Protein AF-A0AAN0J2B7-F1 (afdb_monomer_lite)

Secondary structure (DSSP, 8-state):
------HHHHHHHHHHHHHT-TTTHHHHHHHHHHHHHHHHHHSSPEEEEEBTTBEEEE-TTT--EEEE-TTS-SS-EEEEEEEES--TTEE-TTEEE-S-EEEEEESS--SS-EEEEEE--B-GGGS-GGGEEEEEE-HHHHHHHSSEE-EE----EEE-SSEEEEEESS--EEEEEEEHHHHHTS-B-EEEEEEEEEETTEEEEEEEEEES-HHHHHHHHHHHHHTT-EEEEEEEE-B-TT-EEEEEEESSSBTTBEEEE-SS--SEEEHHHH-HHHHTT-GGG---HHHHHHHHHHHHHS-PSPEEEEEEE-S-TTTS-SEEEEEEEEESBSS-EEEEEEEEPPP--SSS-----PPP-----PPP---

Foldseek 3Di:
DDDPPDPVNVLVVLVVVLVVDVPCNPVSVLVSVLVVLVCVFLPDKDKDKDALCWDWDADLQWRKIKTGHRRQHHGIWIKIKGWDQAGLQEDDDQKAFFWIKIWMAIPDWTPFWMKMKTFGFFQPVPADPVQKFKWWFASVCCSVPVHTYIDTDPWDWDDDRTIIMTTHGGTTMITIIGGPVSVVPTWGKKKWWWKW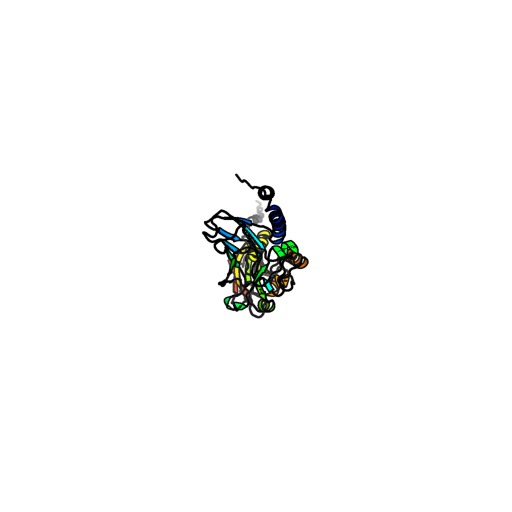DDDFQKIKIKTFIAGPTSNGVVLLVVVCVVVVIDGPDMDIFIFDPVQKKAKAKVVNDAWQKDKDFPADDDNIDGNLLRDLCSQLVHRNSSHHPSSVVSVVCCCPPVVDDDMTMMMIGRNDLPGHDQKDWMWIWMDRTPDTDIDIDIDGRRDPPPPPDPPDPDDDDDDDDDDDDDD

Radius of gyration: 29.59 Å; chains: 1; bounding box: 113×39×95 Å

Organism: Amphimedon queenslandica (NCBI:txid400682)

pLDDT: mean 81.99, std 18.25, range [25.94, 97.38]

Structure (mmCIF, N/CA/C/O backbone):
data_AF-A0AAN0J2B7-F1
#
_entry.id   AF-A0AAN0J2B7-F1
#
loop_
_atom_site.group_PDB
_atom_site.id
_atom_site.type_symbol
_atom_site.label_atom_id
_atom_site.label_alt_id
_atom_site.label_comp_id
_atom_site.label_asym_id
_atom_site.label_entity_id
_atom_site.label_seq_id
_atom_site.pdbx_PDB_ins_code
_atom_site.Cartn_x
_atom_site.Cartn_y
_atom_site.Cartn_z
_atom_site.occupancy
_atom_site.B_iso_or_equiv
_atom_site.auth_seq_id
_atom_site.auth_comp_id
_atom_site.auth_asym_id
_atom_site.auth_atom_id
_atom_site.pdbx_PDB_model_num
ATOM 1 N N . MET A 1 1 ? 21.148 13.057 27.676 1.00 25.94 1 MET A N 1
ATOM 2 C CA . MET A 1 1 ? 21.571 11.655 27.879 1.00 25.94 1 MET A CA 1
ATOM 3 C C . MET A 1 1 ? 20.327 10.796 27.967 1.00 25.94 1 MET A C 1
ATOM 5 O O . MET A 1 1 ? 19.412 11.133 28.703 1.00 25.94 1 MET A O 1
ATOM 9 N N . SER A 1 2 ? 20.277 9.777 27.119 1.00 30.28 2 SER A N 1
ATOM 10 C CA . SER A 1 2 ? 19.117 8.941 26.825 1.00 30.28 2 SER A CA 1
ATOM 11 C C . SER A 1 2 ? 18.732 8.040 28.002 1.00 30.28 2 SER A C 1
ATOM 13 O O . SER A 1 2 ? 19.529 7.196 28.401 1.00 30.28 2 SER A O 1
ATOM 15 N N . GLN A 1 3 ? 17.512 8.173 28.524 1.00 28.75 3 GLN A N 1
ATOM 16 C CA . GLN A 1 3 ? 16.900 7.161 29.389 1.00 28.75 3 GLN A CA 1
ATOM 17 C C . GLN A 1 3 ? 15.946 6.314 28.543 1.00 28.75 3 GLN A C 1
ATOM 19 O O . GLN A 1 3 ? 14.738 6.535 28.526 1.00 28.75 3 GLN A O 1
ATOM 24 N N . TYR A 1 4 ? 16.512 5.343 27.822 1.00 33.03 4 TYR A N 1
ATOM 25 C CA . TYR A 1 4 ? 15.742 4.201 27.339 1.00 33.03 4 TYR A CA 1
ATOM 26 C C . TYR A 1 4 ? 15.354 3.380 28.562 1.00 33.03 4 TYR A C 1
ATOM 28 O O . TYR A 1 4 ? 16.148 2.614 29.103 1.00 33.03 4 TYR A O 1
ATOM 36 N N . VAL A 1 5 ? 14.136 3.595 29.035 1.00 38.41 5 VAL A N 1
ATOM 37 C CA . VAL A 1 5 ? 13.492 2.659 29.941 1.00 38.41 5 VAL A CA 1
ATOM 38 C C . VAL A 1 5 ? 13.146 1.429 29.105 1.00 38.41 5 VAL A C 1
ATOM 40 O O . VAL A 1 5 ? 12.405 1.538 28.134 1.00 38.41 5 VAL A O 1
ATOM 43 N N . THR A 1 6 ? 13.735 0.280 29.429 1.00 46.16 6 THR A N 1
ATOM 44 C CA . THR A 1 6 ? 13.521 -0.967 28.688 1.00 46.16 6 THR A CA 1
ATOM 45 C C . THR A 1 6 ? 12.067 -1.438 28.811 1.00 46.16 6 THR A C 1
ATOM 47 O O . THR A 1 6 ? 11.432 -1.267 29.854 1.00 46.16 6 THR A O 1
ATOM 50 N N . ASP A 1 7 ? 11.539 -2.060 27.751 1.00 43.28 7 ASP A N 1
ATOM 51 C CA . ASP A 1 7 ? 10.171 -2.605 27.678 1.00 43.28 7 ASP A CA 1
ATOM 52 C C . ASP A 1 7 ? 9.804 -3.489 28.891 1.00 43.28 7 ASP A C 1
ATOM 54 O O . ASP A 1 7 ? 8.667 -3.462 29.366 1.00 43.28 7 ASP A O 1
ATOM 58 N N . GLU A 1 8 ? 10.773 -4.228 29.442 1.00 41.69 8 GLU A N 1
ATOM 59 C CA . GLU A 1 8 ? 10.604 -5.060 30.643 1.00 41.69 8 GLU A CA 1
ATOM 60 C C . GLU A 1 8 ? 10.359 -4.242 31.918 1.00 41.69 8 GLU A C 1
ATOM 62 O O . GLU A 1 8 ? 9.541 -4.620 32.758 1.00 41.69 8 GLU A O 1
ATOM 67 N N . TYR A 1 9 ? 11.001 -3.082 32.061 1.00 42.50 9 TYR A N 1
ATOM 68 C CA . TYR A 1 9 ? 10.791 -2.209 33.213 1.00 42.50 9 TYR A CA 1
ATOM 69 C C . TYR A 1 9 ? 9.391 -1.580 33.190 1.00 42.50 9 TYR A C 1
ATOM 71 O O . TYR A 1 9 ? 8.745 -1.452 34.231 1.00 42.50 9 TYR A O 1
ATOM 79 N N . LEU A 1 10 ? 8.869 -1.252 32.006 1.00 46.06 10 LEU A N 1
ATOM 80 C CA . LEU A 1 10 ? 7.506 -0.734 31.850 1.00 46.06 10 LEU A CA 1
ATOM 81 C C . LEU A 1 10 ? 6.437 -1.799 32.130 1.00 46.06 10 LEU A C 1
ATOM 83 O O . LEU A 1 10 ? 5.417 -1.482 32.750 1.00 46.06 10 LEU A O 1
ATOM 87 N N . LEU A 1 11 ? 6.693 -3.052 31.740 1.00 47.09 11 LEU A N 1
ATOM 88 C CA . LEU A 1 11 ? 5.901 -4.216 32.149 1.00 47.09 11 LEU A CA 1
ATOM 89 C C . LEU A 1 11 ? 5.905 -4.375 33.673 1.00 47.09 11 LEU A C 1
ATOM 91 O O . LEU A 1 11 ? 4.834 -4.471 34.267 1.00 47.09 11 LEU A O 1
ATOM 95 N N . SER A 1 12 ? 7.070 -4.255 34.315 1.00 44.62 12 SER A N 1
ATOM 96 C CA . SER A 1 12 ? 7.184 -4.368 35.776 1.00 44.62 12 SER A CA 1
ATOM 97 C C . SER A 1 12 ? 6.419 -3.272 36.539 1.00 44.62 12 SER A C 1
ATOM 99 O O . SER A 1 12 ? 5.871 -3.514 37.613 1.00 44.62 12 SER A O 1
ATOM 101 N N . ILE A 1 13 ? 6.326 -2.052 35.989 1.00 47.06 13 ILE A N 1
ATOM 102 C CA . ILE A 1 13 ? 5.560 -0.952 36.601 1.00 47.06 13 ILE A CA 1
ATOM 103 C C . ILE A 1 13 ? 4.054 -1.189 36.463 1.00 47.06 13 ILE A C 1
ATOM 105 O O . ILE A 1 13 ? 3.294 -0.899 37.391 1.00 47.06 13 ILE A O 1
ATOM 109 N N . LEU A 1 14 ? 3.613 -1.710 35.317 1.00 46.25 14 LEU A N 1
ATOM 110 C CA . LEU A 1 14 ? 2.226 -2.120 35.110 1.00 46.25 14 LEU A CA 1
ATOM 111 C C . LEU A 1 14 ? 1.855 -3.272 36.051 1.00 46.25 14 LEU A C 1
ATOM 113 O O . LEU A 1 14 ? 0.824 -3.191 36.711 1.00 46.25 14 LEU A O 1
ATOM 117 N N . GLU A 1 15 ? 2.718 -4.277 36.192 1.00 47.78 15 GLU A N 1
ATOM 118 C CA . GLU A 1 15 ? 2.549 -5.394 37.131 1.00 47.78 15 GLU A CA 1
ATOM 119 C C . GLU A 1 15 ? 2.443 -4.912 38.588 1.00 47.78 15 GLU A C 1
ATOM 121 O O . GLU A 1 15 ? 1.493 -5.275 39.282 1.00 47.78 15 GLU A O 1
ATOM 126 N N . ARG A 1 16 ? 3.315 -3.991 39.025 1.00 47.59 16 ARG A N 1
ATOM 127 C CA . ARG A 1 16 ? 3.263 -3.404 40.381 1.00 47.59 16 ARG A CA 1
ATOM 128 C C . ARG A 1 16 ? 2.011 -2.561 40.635 1.00 47.59 16 ARG A C 1
ATOM 130 O O . ARG A 1 16 ? 1.483 -2.561 41.743 1.00 47.59 16 ARG A O 1
ATOM 137 N N . ARG A 1 17 ? 1.497 -1.850 39.625 1.00 46.78 17 ARG A N 1
ATOM 138 C CA . ARG A 1 17 ? 0.217 -1.117 39.733 1.00 46.78 17 ARG A CA 1
ATOM 139 C C . ARG A 1 17 ? -0.999 -2.051 39.755 1.00 46.78 17 ARG A C 1
ATOM 141 O O . ARG A 1 17 ? -2.048 -1.660 40.255 1.00 46.78 17 ARG A O 1
ATOM 148 N N . ILE A 1 18 ? -0.867 -3.271 39.231 1.00 46.56 18 ILE A N 1
ATOM 149 C CA . ILE A 1 18 ? -1.903 -4.316 39.251 1.00 46.56 18 ILE A CA 1
ATOM 150 C C . ILE A 1 18 ? -1.960 -5.030 40.615 1.00 46.56 18 ILE A C 1
ATOM 152 O O . ILE A 1 18 ? -3.035 -5.484 41.007 1.00 46.56 18 ILE A O 1
ATOM 156 N N . GLU A 1 19 ? -0.849 -5.102 41.354 1.00 44.03 19 GLU A N 1
ATOM 157 C CA . GLU A 1 19 ? -0.784 -5.716 42.693 1.00 44.03 19 GLU A CA 1
ATOM 158 C C . GLU A 1 19 ? -1.452 -4.884 43.800 1.00 44.03 19 GLU A C 1
ATOM 160 O O . GLU A 1 19 ? -1.908 -5.449 44.788 1.00 44.03 19 GLU A O 1
ATOM 165 N N . ALA A 1 20 ? -1.586 -3.566 43.627 1.00 45.16 20 ALA A N 1
ATOM 166 C CA . ALA A 1 20 ? -2.087 -2.657 44.665 1.00 45.16 20 ALA A CA 1
ATOM 167 C C . ALA A 1 20 ? -3.631 -2.579 44.801 1.00 45.16 20 ALA A C 1
ATOM 169 O O . ALA A 1 20 ? -4.125 -1.769 45.582 1.00 45.16 20 ALA A O 1
ATOM 170 N N . ASP A 1 21 ? -4.408 -3.376 44.054 1.00 41.78 21 ASP A N 1
ATOM 171 C CA . ASP A 1 21 ? -5.877 -3.260 43.979 1.00 41.78 21 ASP A CA 1
ATOM 172 C C . ASP A 1 21 ? -6.554 -4.655 43.985 1.00 41.78 21 ASP A C 1
ATOM 174 O O . ASP A 1 21 ? -6.794 -5.278 42.944 1.00 41.78 21 ASP A O 1
ATOM 178 N N . GLU A 1 22 ? -6.831 -5.192 45.183 1.00 42.59 22 GLU A N 1
ATOM 179 C CA . GLU A 1 22 ? -7.186 -6.609 45.416 1.00 42.59 22 GLU A CA 1
ATOM 180 C C . GLU A 1 22 ? -8.491 -7.084 44.740 1.00 42.59 22 GLU A C 1
ATOM 182 O O . GLU A 1 22 ? -8.653 -8.281 44.490 1.00 42.59 22 GLU A O 1
ATOM 187 N N . LYS A 1 23 ? -9.410 -6.185 44.351 1.00 41.66 23 LYS A N 1
ATOM 188 C CA . LYS A 1 23 ? -10.679 -6.551 43.676 1.00 41.66 23 LYS A CA 1
ATOM 189 C C . LYS A 1 23 ? -10.656 -6.434 42.143 1.00 41.66 23 LYS A C 1
ATOM 191 O O . LYS A 1 23 ? -11.510 -7.029 41.488 1.00 41.66 23 LYS A O 1
ATOM 196 N N . GLY A 1 24 ? -9.662 -5.765 41.546 1.00 41.81 24 GLY A N 1
ATOM 197 C CA . GLY A 1 24 ? -9.479 -5.653 40.082 1.00 41.81 24 GLY A CA 1
ATOM 198 C C . GLY A 1 24 ? -8.598 -6.749 39.452 1.00 41.81 24 GLY A C 1
ATOM 199 O O . GLY A 1 24 ? -8.424 -6.807 38.231 1.00 41.81 24 GLY A O 1
ATOM 200 N N . SER A 1 25 ? -8.049 -7.634 40.290 1.00 45.62 25 SER A N 1
ATOM 201 C CA . SER A 1 25 ? -6.880 -8.485 40.018 1.00 45.62 25 SER A CA 1
ATOM 202 C C . SER A 1 25 ? -7.056 -9.544 38.911 1.00 45.62 25 SER A C 1
ATOM 204 O O . SER A 1 25 ? -6.113 -9.820 38.172 1.00 45.62 25 SER A O 1
ATOM 206 N N . LYS A 1 26 ? -8.255 -10.113 38.694 1.00 41.38 26 LYS A N 1
ATOM 207 C CA . LYS A 1 26 ? -8.467 -11.140 37.641 1.00 41.38 26 LYS A CA 1
ATOM 208 C C . LYS A 1 26 ? -8.642 -10.570 36.229 1.00 41.38 26 LYS A C 1
ATOM 210 O O . LYS A 1 26 ? -8.144 -11.163 35.275 1.00 41.38 26 LYS A O 1
ATOM 215 N N . ILE A 1 27 ? -9.337 -9.440 36.082 1.00 42.22 27 ILE A N 1
ATOM 216 C CA . ILE A 1 27 ? -9.588 -8.806 34.775 1.00 42.22 27 ILE A CA 1
ATOM 217 C C . ILE A 1 27 ? -8.317 -8.099 34.291 1.00 42.22 27 ILE A C 1
ATOM 219 O O . ILE A 1 27 ? -7.921 -8.266 33.141 1.00 42.22 27 ILE A O 1
ATOM 223 N N . ARG A 1 28 ? -7.599 -7.406 35.185 1.00 44.56 28 ARG A N 1
ATOM 224 C CA . ARG A 1 28 ? -6.365 -6.689 34.828 1.00 44.56 28 ARG A CA 1
ATOM 225 C C . ARG A 1 28 ? -5.186 -7.625 34.515 1.00 44.56 28 ARG A C 1
ATOM 227 O O . ARG A 1 28 ? -4.451 -7.351 33.571 1.00 44.56 28 ARG A O 1
ATOM 234 N N . LYS A 1 29 ? -5.058 -8.779 35.193 1.00 48.53 29 LYS A N 1
ATOM 235 C CA . LYS A 1 29 ? -4.094 -9.839 34.806 1.00 48.53 29 LYS A CA 1
ATOM 236 C C . LYS A 1 29 ? -4.406 -10.449 33.432 1.00 48.53 29 LYS A C 1
ATOM 238 O O . LYS A 1 29 ? -3.483 -10.728 32.672 1.00 48.53 29 LYS A O 1
ATOM 243 N N . LYS A 1 30 ? -5.691 -10.603 33.076 1.00 53.25 30 LYS A N 1
ATOM 244 C CA . LYS A 1 30 ? -6.108 -11.021 31.724 1.00 53.25 30 LYS A CA 1
ATOM 245 C C . LYS A 1 30 ? -5.786 -9.966 30.659 1.00 53.25 30 LYS A C 1
ATOM 247 O O . LYS A 1 30 ? -5.361 -10.345 29.577 1.00 53.25 30 LYS A O 1
ATOM 252 N N . ILE A 1 31 ? -5.918 -8.674 30.972 1.00 52.66 31 ILE A N 1
ATOM 253 C CA . ILE A 1 31 ? -5.568 -7.572 30.057 1.00 52.66 31 ILE A CA 1
ATOM 254 C C . ILE A 1 31 ? -4.050 -7.499 29.835 1.00 52.66 31 ILE A C 1
ATOM 256 O O . ILE A 1 31 ? -3.620 -7.402 28.693 1.00 52.66 31 ILE A O 1
ATOM 260 N N . ALA A 1 32 ? -3.224 -7.630 30.878 1.00 57.53 32 ALA A N 1
ATOM 261 C CA . ALA A 1 32 ? -1.763 -7.642 30.728 1.00 57.53 32 ALA A CA 1
ATOM 262 C C . ALA A 1 32 ? -1.263 -8.839 29.889 1.00 57.53 32 ALA A C 1
ATOM 264 O O . ALA A 1 32 ? -0.450 -8.668 28.978 1.00 57.53 32 ALA A O 1
ATOM 265 N N . ALA A 1 33 ? -1.804 -10.041 30.131 1.00 60.62 33 ALA A N 1
ATOM 266 C CA . ALA A 1 33 ? -1.541 -11.212 29.291 1.00 60.62 33 ALA A CA 1
ATOM 267 C C . ALA A 1 33 ? -2.079 -11.030 27.856 1.00 60.62 33 ALA A C 1
ATOM 269 O O . ALA A 1 33 ? -1.426 -11.440 26.895 1.00 60.62 33 ALA A O 1
ATOM 270 N N . GLY A 1 34 ? -3.232 -10.368 27.713 1.00 68.50 34 GLY A N 1
ATOM 271 C CA . GLY A 1 34 ? -3.838 -9.992 26.439 1.00 68.50 34 GLY A CA 1
ATOM 272 C C . GLY A 1 34 ? -2.950 -9.059 25.623 1.00 68.50 34 GLY A C 1
ATOM 273 O O . GLY A 1 34 ? -2.675 -9.361 24.471 1.00 68.50 34 GLY A O 1
ATOM 274 N N . ILE A 1 35 ? -2.398 -7.999 26.222 1.00 69.75 35 ILE A N 1
ATOM 275 C CA . ILE A 1 35 ? -1.527 -7.029 25.536 1.00 69.75 35 ILE A CA 1
ATOM 276 C C . ILE A 1 35 ? -0.310 -7.716 24.900 1.00 69.75 35 ILE A C 1
ATOM 278 O O . ILE A 1 35 ? 0.048 -7.392 23.770 1.00 69.75 35 ILE A O 1
ATOM 282 N N . LYS A 1 36 ? 0.301 -8.708 25.565 1.00 74.19 36 LYS A N 1
ATOM 283 C CA . LYS A 1 36 ? 1.413 -9.480 24.977 1.00 74.19 36 LYS A CA 1
ATOM 284 C C . LYS A 1 36 ? 0.974 -10.268 23.739 1.00 74.19 36 LYS A C 1
ATOM 286 O O . LYS A 1 36 ? 1.715 -10.337 22.762 1.00 74.19 36 LYS A O 1
ATOM 291 N N . GLN A 1 37 ? -0.226 -10.845 23.765 1.00 78.62 37 GLN A N 1
ATOM 292 C CA . GLN A 1 37 ? -0.782 -11.567 22.620 1.00 78.62 37 GLN A CA 1
ATOM 293 C C . GLN A 1 37 ? -1.178 -10.617 21.480 1.00 78.62 37 GLN A C 1
ATOM 295 O O . GLN A 1 37 ? -0.884 -10.914 20.326 1.00 78.62 37 GLN A O 1
ATOM 300 N N . ILE A 1 38 ? -1.759 -9.456 21.799 1.00 84.06 38 ILE A N 1
ATOM 301 C CA . ILE A 1 38 ? -2.061 -8.387 20.835 1.00 84.06 38 ILE A CA 1
ATOM 302 C C . ILE A 1 38 ? -0.777 -7.870 20.179 1.00 84.06 38 ILE A C 1
ATOM 304 O O . ILE A 1 38 ? -0.740 -7.712 18.959 1.00 84.06 38 ILE A O 1
ATOM 308 N N . LYS A 1 39 ? 0.307 -7.693 20.949 1.00 84.31 39 LYS A N 1
ATOM 309 C CA . LYS A 1 39 ? 1.634 -7.328 20.422 1.00 84.31 39 LYS A CA 1
ATOM 310 C C . LYS A 1 39 ? 2.123 -8.351 19.393 1.00 84.31 39 LYS A C 1
ATOM 312 O O . LYS A 1 39 ? 2.635 -7.978 18.349 1.00 84.31 39 LYS A O 1
ATOM 317 N N . GLY A 1 40 ? 1.890 -9.643 19.625 1.00 84.06 40 GLY A N 1
ATOM 318 C CA . GLY A 1 40 ? 2.217 -10.693 18.652 1.00 84.06 40 GLY A CA 1
ATOM 319 C C . GLY A 1 40 ? 1.420 -10.642 17.339 1.00 84.06 40 GLY A C 1
ATOM 320 O O . GLY A 1 40 ? 1.789 -11.329 16.393 1.00 84.06 40 GLY A O 1
ATOM 321 N N . ILE A 1 41 ? 0.334 -9.864 17.269 1.00 87.06 41 ILE A N 1
ATOM 322 C CA . ILE A 1 41 ? -0.554 -9.758 16.098 1.00 87.06 41 ILE A CA 1
ATOM 323 C C . ILE A 1 41 ? -0.306 -8.462 15.342 1.00 87.06 41 ILE A C 1
ATOM 325 O O . ILE A 1 41 ? -0.107 -8.480 14.133 1.00 87.06 41 ILE A O 1
ATOM 329 N N . PHE A 1 42 ? -0.326 -7.345 16.064 1.00 88.00 42 PHE A N 1
ATOM 330 C CA . PHE A 1 42 ? -0.176 -6.008 15.495 1.00 88.00 42 PHE A CA 1
ATOM 331 C C . PHE A 1 42 ? 1.291 -5.563 15.423 1.00 88.00 42 PHE A C 1
ATOM 333 O O . PHE A 1 42 ? 1.584 -4.482 14.922 1.00 88.00 42 PHE A O 1
ATOM 340 N N . GLY A 1 43 ? 2.219 -6.388 15.917 1.00 84.00 43 GLY A N 1
ATOM 341 C CA . GLY A 1 43 ? 3.638 -6.075 15.981 1.00 84.00 43 GLY A CA 1
ATOM 342 C C . GLY A 1 43 ? 3.927 -5.025 17.050 1.00 84.00 43 GLY A C 1
ATOM 343 O O . GLY A 1 43 ? 3.778 -5.260 18.249 1.00 84.00 43 GLY A O 1
ATOM 344 N N . GLU A 1 44 ? 4.388 -3.855 16.624 1.00 82.62 44 GLU A N 1
ATOM 345 C CA . GLU A 1 44 ? 4.729 -2.766 17.533 1.00 82.62 44 GLU A CA 1
ATOM 346 C C . GLU A 1 44 ? 3.456 -2.089 18.067 1.00 82.62 44 GLU A C 1
ATOM 348 O O . GLU A 1 44 ? 2.723 -1.442 17.321 1.00 82.62 44 GLU A O 1
ATOM 353 N N . LEU A 1 45 ? 3.197 -2.233 19.371 1.00 88.06 45 LEU A N 1
ATOM 354 C CA . LEU A 1 45 ? 2.144 -1.484 20.058 1.00 88.06 45 LEU A CA 1
ATOM 355 C C . LEU A 1 45 ? 2.710 -0.192 20.629 1.00 88.06 45 LEU A C 1
ATOM 357 O O . LEU A 1 45 ? 3.622 -0.216 21.457 1.00 88.06 45 LEU A O 1
ATOM 361 N N . ILE A 1 46 ? 2.116 0.927 20.236 1.00 91.25 46 ILE A N 1
ATOM 362 C CA . ILE A 1 46 ? 2.530 2.259 20.659 1.00 91.25 46 ILE A CA 1
ATOM 363 C C . ILE A 1 46 ? 1.694 2.670 21.868 1.00 91.25 46 ILE A C 1
ATOM 365 O O . ILE A 1 46 ? 0.464 2.642 21.829 1.00 91.25 46 ILE A O 1
ATOM 369 N N . LYS A 1 47 ? 2.367 3.066 22.951 1.00 91.56 47 LYS A N 1
ATOM 370 C CA . LYS A 1 47 ? 1.731 3.617 24.151 1.00 91.56 47 LYS A CA 1
ATOM 371 C C . LYS A 1 47 ? 1.712 5.140 24.064 1.00 91.56 47 LYS A C 1
ATOM 373 O O . LYS A 1 47 ? 2.761 5.777 24.038 1.00 91.56 47 LYS A O 1
ATOM 378 N N . LEU A 1 48 ? 0.522 5.720 24.075 1.00 94.00 48 LEU A N 1
ATOM 379 C CA . LEU A 1 48 ? 0.276 7.145 23.896 1.00 94.00 48 LEU A CA 1
ATOM 380 C C . LEU A 1 48 ? -0.324 7.702 25.187 1.00 94.00 48 LEU A C 1
ATOM 382 O O . LEU A 1 48 ? -1.373 7.246 25.637 1.00 94.00 48 LEU A O 1
ATOM 386 N N . GLN A 1 49 ? 0.364 8.649 25.818 1.00 94.69 49 GLN A N 1
ATOM 387 C CA . GLN A 1 49 ? -0.158 9.375 26.978 1.00 94.69 49 GLN A CA 1
ATOM 388 C C . GLN A 1 49 ? -0.879 10.630 26.497 1.00 94.69 49 GLN A C 1
ATOM 390 O O . GLN A 1 49 ? -0.381 11.311 25.602 1.00 94.69 49 GLN A O 1
ATOM 395 N N . PHE A 1 50 ? -2.021 10.941 27.099 1.00 94.75 50 PHE A N 1
ATOM 396 C CA . PHE A 1 50 ? -2.784 12.140 26.771 1.00 94.75 50 PHE A CA 1
ATOM 397 C C . PHE A 1 50 ? -3.573 12.645 27.980 1.00 94.75 50 PHE A C 1
ATOM 399 O O . PHE A 1 50 ? -3.782 11.919 28.952 1.00 94.75 50 PHE A O 1
ATOM 406 N N . ASP A 1 51 ? -3.988 13.905 27.936 1.00 95.50 51 ASP A N 1
ATOM 407 C CA . ASP A 1 51 ? -4.750 14.567 28.993 1.00 95.50 51 ASP A CA 1
ATOM 408 C C . ASP A 1 51 ? -5.932 15.349 28.398 1.00 95.50 51 ASP A C 1
ATOM 410 O O . ASP A 1 51 ? -6.404 15.049 27.297 1.00 95.50 51 ASP A O 1
ATOM 414 N N . SER A 1 52 ? -6.444 16.343 29.127 1.00 95.94 52 SER A N 1
ATOM 415 C CA . SER A 1 52 ? -7.560 17.169 28.670 1.00 95.94 52 SER A CA 1
ATOM 416 C C . SER A 1 52 ? -7.282 17.927 27.369 1.00 95.94 52 SER A C 1
ATOM 418 O O . SER A 1 52 ? -8.243 18.331 26.721 1.00 95.94 52 SER A O 1
ATOM 420 N N . LYS A 1 53 ? -6.024 18.072 26.931 1.00 97.25 53 LYS A N 1
ATOM 421 C CA . LYS A 1 53 ? -5.669 18.668 25.632 1.00 97.25 53 LYS A CA 1
ATOM 422 C C . LYS A 1 53 ? -5.920 17.735 24.443 1.00 97.25 53 LYS A C 1
ATOM 424 O O . LYS A 1 53 ? -5.875 18.186 23.303 1.00 97.25 53 LYS A O 1
ATOM 429 N N . GLY A 1 54 ? -6.204 16.457 24.691 1.00 95.69 54 GLY A N 1
ATOM 430 C CA . GLY A 1 54 ? -6.391 15.456 23.645 1.00 95.69 54 GLY A CA 1
ATOM 431 C C . GLY A 1 54 ? -5.072 14.909 23.090 1.00 95.69 54 GLY A C 1
ATOM 432 O O . GLY A 1 54 ? -4.018 14.998 23.721 1.00 95.69 54 GLY A O 1
ATOM 433 N N . LEU A 1 55 ? -5.145 14.289 21.914 1.00 96.38 55 LEU A N 1
ATOM 434 C CA . LEU A 1 55 ? -4.033 13.612 21.249 1.00 96.38 55 LEU A CA 1
ATOM 435 C C . LEU A 1 55 ? -4.235 13.612 19.735 1.00 96.38 55 LEU A C 1
ATOM 437 O O . LEU A 1 55 ? -5.340 13.370 19.259 1.00 96.38 55 LEU A O 1
ATOM 441 N N . VAL A 1 56 ? -3.147 13.767 18.984 1.00 97.38 56 VAL A N 1
ATOM 442 C CA . VAL A 1 56 ? -3.086 13.417 17.561 1.00 97.38 56 VAL A CA 1
ATOM 443 C C . VAL A 1 56 ? -1.882 12.509 17.359 1.00 97.38 56 VAL A C 1
ATOM 445 O O . VAL A 1 56 ? -0.752 12.890 17.661 1.00 97.38 56 VAL A O 1
ATOM 448 N N . HIS A 1 57 ? -2.117 11.299 16.863 1.00 96.00 57 HIS A N 1
ATOM 449 C CA . HIS A 1 57 ? -1.075 10.329 16.564 1.00 96.00 57 HIS A CA 1
ATOM 450 C C . HIS A 1 57 ? -1.201 9.841 15.122 1.00 96.00 57 HIS A C 1
ATOM 452 O O . HIS A 1 57 ? -2.208 9.241 14.758 1.00 96.00 57 HIS A O 1
ATOM 458 N N . HIS A 1 58 ? -0.160 10.065 14.319 1.00 94.94 58 HIS A N 1
ATOM 459 C CA . HIS A 1 58 ? -0.071 9.592 12.941 1.00 94.94 58 HIS A CA 1
ATOM 460 C C . HIS A 1 58 ? 0.931 8.437 12.831 1.00 94.94 58 HIS A C 1
ATOM 462 O O . HIS A 1 58 ? 2.113 8.589 13.151 1.00 94.94 58 HIS A O 1
ATOM 468 N N . CYS A 1 59 ? 0.472 7.286 12.345 1.00 92.12 59 CYS A N 1
ATOM 469 C CA . CYS A 1 59 ? 1.307 6.126 12.075 1.00 92.12 59 CYS A CA 1
ATOM 470 C C . CYS A 1 59 ? 1.936 6.259 10.688 1.00 92.12 59 CYS A C 1
ATOM 472 O O . CYS A 1 59 ? 1.332 5.866 9.691 1.00 92.12 59 CYS A O 1
ATOM 474 N N . SER A 1 60 ? 3.174 6.751 10.617 1.00 87.88 60 SER A N 1
ATOM 475 C CA . SER A 1 60 ? 3.875 6.927 9.337 1.00 87.88 60 SER A CA 1
ATOM 476 C C . SER A 1 60 ? 3.945 5.637 8.514 1.00 87.88 60 SER A C 1
ATOM 478 O O . SER A 1 60 ? 3.874 5.707 7.292 1.00 87.88 60 SER A O 1
ATOM 480 N N . LYS A 1 61 ? 4.031 4.467 9.171 1.00 86.62 61 LYS A N 1
ATOM 481 C CA . LYS A 1 61 ? 4.094 3.141 8.529 1.00 86.62 61 LYS A CA 1
ATOM 482 C C . LYS A 1 61 ? 2.872 2.806 7.680 1.00 86.62 61 LYS A C 1
ATOM 484 O O . LYS A 1 61 ? 2.997 2.192 6.629 1.00 86.62 61 LYS A O 1
ATOM 489 N N . THR A 1 62 ? 1.687 3.192 8.139 1.00 89.12 62 THR A N 1
ATOM 490 C CA . THR A 1 62 ? 0.419 2.754 7.536 1.00 89.12 62 THR A CA 1
ATOM 491 C C . THR A 1 62 ? -0.433 3.909 7.032 1.00 89.12 62 THR A C 1
ATOM 493 O O . THR A 1 62 ? -1.358 3.675 6.264 1.00 89.12 62 THR A O 1
ATOM 496 N N . GLY A 1 63 ? -0.116 5.144 7.425 1.00 91.75 63 GLY A N 1
ATOM 497 C CA . GLY A 1 63 ? -0.894 6.350 7.151 1.00 91.75 63 GLY A CA 1
ATOM 498 C C . GLY A 1 63 ? -2.101 6.542 8.078 1.00 91.75 63 GLY A C 1
ATOM 499 O O . GLY A 1 63 ? -2.768 7.569 7.990 1.00 91.75 63 GLY A O 1
ATOM 500 N N . VAL A 1 64 ? -2.384 5.592 8.978 1.00 93.94 64 VAL A N 1
ATOM 501 C CA . VAL A 1 64 ? -3.507 5.691 9.923 1.00 93.94 64 VAL A CA 1
ATOM 502 C C . VAL A 1 64 ? -3.273 6.823 10.918 1.00 93.94 64 VAL A C 1
ATOM 504 O O . VAL A 1 64 ? -2.183 6.939 11.481 1.00 93.94 64 VAL A O 1
ATOM 507 N N . THR A 1 65 ? -4.311 7.614 11.191 1.00 95.12 65 THR A N 1
ATOM 508 C CA . THR A 1 65 ? -4.264 8.671 12.211 1.00 95.12 65 THR A CA 1
ATOM 509 C C . THR A 1 65 ? -5.328 8.444 13.280 1.00 95.12 65 THR A C 1
ATOM 511 O O . THR A 1 65 ? -6.501 8.266 12.961 1.00 95.12 65 THR A O 1
ATOM 514 N N . LEU A 1 66 ? -4.912 8.467 14.547 1.00 95.12 66 LEU A N 1
ATOM 515 C CA . LEU A 1 66 ? -5.774 8.474 15.727 1.00 95.12 66 LEU A CA 1
ATOM 516 C C . LEU A 1 66 ? -5.846 9.892 16.293 1.00 95.12 66 LEU A C 1
ATOM 518 O O . LEU A 1 66 ? -4.814 10.486 16.608 1.00 95.12 66 LEU A O 1
ATOM 522 N N . ILE A 1 67 ? -7.060 10.401 16.485 1.00 95.88 67 ILE A N 1
ATOM 523 C CA . ILE A 1 67 ? -7.315 11.673 17.160 1.00 95.88 67 ILE A CA 1
ATOM 524 C C . ILE A 1 67 ? -8.177 11.420 18.393 1.00 95.88 67 ILE A C 1
ATOM 526 O O . ILE A 1 67 ? -9.246 10.823 18.310 1.00 95.88 67 ILE A O 1
ATOM 530 N N . ILE A 1 68 ? -7.727 11.904 19.546 1.00 95.12 68 ILE A N 1
ATOM 531 C CA . ILE A 1 68 ? -8.545 12.015 20.753 1.00 95.12 68 ILE A CA 1
ATOM 532 C C . ILE A 1 68 ? -8.838 13.505 20.943 1.00 95.12 68 ILE A C 1
ATOM 534 O O . ILE A 1 68 ? -7.897 14.264 21.178 1.00 95.12 68 ILE A O 1
ATOM 538 N N . PRO A 1 69 ? -10.100 13.951 20.820 1.00 95.75 69 PRO A N 1
ATOM 539 C CA . PRO A 1 69 ? -10.421 15.372 20.880 1.00 95.75 69 PRO A CA 1
ATOM 540 C C . PRO A 1 69 ? -10.065 16.027 22.218 1.00 95.75 69 PRO A C 1
ATOM 542 O O . PRO A 1 69 ? -10.116 15.399 23.279 1.00 95.75 69 PRO A O 1
ATOM 545 N N . GLU A 1 70 ? -9.803 17.333 22.183 1.00 97.25 70 GLU A N 1
ATOM 546 C CA . GLU A 1 70 ? -9.672 18.144 23.394 1.00 97.25 70 GLU A CA 1
ATOM 547 C C . GLU A 1 70 ? -10.928 18.020 24.274 1.00 97.25 70 GLU A C 1
ATOM 549 O O . GLU A 1 70 ? -12.073 18.075 23.805 1.00 97.25 70 GLU A O 1
ATOM 554 N N . GLY A 1 71 ? -10.720 17.838 25.576 1.00 95.50 71 GLY A N 1
ATOM 555 C CA . GLY A 1 71 ? -11.766 17.659 26.575 1.00 95.50 71 GLY A CA 1
ATOM 556 C C . GLY A 1 71 ? -12.430 16.279 26.569 1.00 95.50 71 GLY A C 1
ATOM 557 O O . GLY A 1 71 ? -13.414 16.104 27.288 1.00 95.50 71 GLY A O 1
ATOM 558 N N . ALA A 1 72 ? -11.920 15.308 25.796 1.00 93.75 72 ALA A N 1
ATOM 559 C CA . ALA A 1 72 ? -12.404 13.922 25.818 1.00 93.75 72 ALA A CA 1
ATOM 560 C C . ALA A 1 72 ? -12.138 13.213 27.160 1.00 93.75 72 ALA A C 1
ATOM 562 O O . ALA A 1 72 ? -12.771 12.201 27.462 1.00 93.75 72 ALA A O 1
ATOM 563 N N . VAL A 1 73 ? -11.212 13.739 27.971 1.00 92.62 73 VAL A N 1
ATOM 564 C CA . VAL A 1 73 ? -10.893 13.252 29.318 1.00 92.62 73 VAL A CA 1
ATOM 565 C C . VAL A 1 73 ? -10.660 14.415 30.282 1.00 92.62 73 VAL A C 1
ATOM 567 O O . VAL A 1 73 ? -10.256 15.501 29.874 1.00 92.62 73 VAL A O 1
ATOM 570 N N . GLN A 1 74 ? -10.913 14.185 31.573 1.00 91.25 74 GLN A N 1
ATOM 571 C CA . GLN A 1 74 ? -10.650 15.157 32.648 1.00 91.25 74 GLN A CA 1
ATOM 572 C C . GLN A 1 74 ? -9.359 14.850 33.420 1.00 91.25 74 GLN A C 1
ATOM 574 O O . GLN A 1 74 ? -8.756 15.743 34.005 1.00 91.25 74 GLN A O 1
ATOM 579 N N . GLN A 1 75 ? -8.935 13.584 33.422 1.00 92.00 75 GLN A N 1
ATOM 580 C CA . GLN A 1 75 ? -7.696 13.115 34.039 1.00 92.00 75 GLN A CA 1
ATOM 581 C C . GLN A 1 75 ? -6.800 12.466 32.975 1.00 92.00 75 GLN A C 1
ATOM 583 O O . GLN A 1 75 ? -7.340 11.961 31.982 1.00 92.00 75 GLN A O 1
ATOM 588 N N . PRO A 1 76 ? -5.465 12.468 33.166 1.00 93.62 76 PRO A N 1
ATOM 589 C CA . PRO A 1 76 ? -4.532 11.819 32.250 1.00 93.62 76 PRO A CA 1
ATOM 590 C C . PRO A 1 76 ? -4.888 10.355 31.984 1.00 93.62 76 PRO A C 1
ATOM 592 O O . PRO A 1 76 ? -5.281 9.634 32.900 1.00 93.62 76 PRO A O 1
ATOM 595 N N . ALA A 1 77 ? -4.706 9.927 30.739 1.00 91.38 77 ALA A N 1
ATOM 596 C CA . ALA A 1 77 ? -5.043 8.598 30.252 1.00 91.38 77 ALA A CA 1
ATOM 597 C C . ALA A 1 77 ? -3.977 8.024 29.328 1.00 91.38 77 ALA A C 1
ATOM 599 O O . ALA A 1 77 ? -3.088 8.720 28.827 1.00 91.38 77 ALA A O 1
ATOM 600 N N . THR A 1 78 ? -4.108 6.723 29.085 1.00 91.00 78 THR A N 1
ATOM 601 C CA . THR A 1 78 ? -3.265 5.982 28.158 1.00 91.00 78 THR A CA 1
ATOM 602 C C . THR A 1 78 ? -4.101 5.366 27.051 1.00 91.00 78 THR A C 1
ATOM 604 O O . THR A 1 78 ? -5.062 4.646 27.315 1.00 91.00 78 THR A O 1
ATOM 607 N N . ALA A 1 79 ? -3.669 5.573 25.810 1.00 89.81 79 ALA A N 1
ATOM 608 C CA . ALA A 1 79 ? -4.088 4.776 24.671 1.00 89.81 79 ALA A CA 1
ATOM 609 C C . ALA A 1 79 ? -2.958 3.817 24.268 1.00 89.81 79 ALA A C 1
ATOM 611 O O . ALA A 1 79 ? -1.792 4.205 24.217 1.00 89.81 79 ALA A O 1
ATOM 612 N N . TRP A 1 80 ? -3.291 2.570 23.964 1.00 89.94 80 TRP A N 1
ATOM 613 C CA . TRP A 1 80 ? -2.429 1.640 23.248 1.00 89.94 80 TRP A CA 1
ATOM 614 C C . TRP A 1 80 ? -2.945 1.535 21.830 1.00 89.94 80 TRP A C 1
ATOM 616 O O . TRP A 1 80 ? -4.147 1.415 21.633 1.00 89.94 80 TRP A O 1
ATOM 626 N N . PHE A 1 81 ? -2.048 1.593 20.859 1.00 91.19 81 PHE A N 1
ATOM 627 C CA . PHE A 1 81 ? -2.393 1.682 19.451 1.00 91.19 81 PHE A CA 1
ATOM 628 C C . PHE A 1 81 ? -1.543 0.701 18.646 1.00 91.19 81 PHE A C 1
ATOM 630 O O . PHE A 1 81 ? -0.324 0.657 18.809 1.00 91.19 81 PHE A O 1
ATOM 637 N N . GLY A 1 82 ? -2.185 -0.091 17.794 1.00 92.06 82 GLY A N 1
ATOM 638 C CA . GLY A 1 82 ? -1.549 -1.062 16.914 1.00 92.06 82 GLY A CA 1
ATOM 639 C C . GLY A 1 82 ? -2.224 -1.077 15.550 1.00 92.06 82 GLY A C 1
ATOM 640 O O . GLY A 1 82 ? -3.444 -0.961 15.447 1.00 92.06 82 GLY A O 1
ATOM 641 N N . VAL A 1 83 ? -1.433 -1.230 14.491 1.00 92.81 83 VAL A N 1
ATOM 642 C CA . VAL A 1 83 ? -1.939 -1.297 13.116 1.00 92.81 83 VAL A CA 1
ATOM 643 C C . VAL A 1 83 ? -1.190 -2.376 12.364 1.00 92.81 83 VAL A C 1
ATOM 645 O O . VAL A 1 83 ? 0.036 -2.432 12.423 1.00 92.81 83 VAL A O 1
ATOM 648 N N . CYS A 1 84 ? -1.914 -3.211 11.628 1.00 90.31 84 CYS A N 1
ATOM 649 C CA . CYS A 1 84 ? -1.308 -4.181 10.725 1.00 90.31 84 CYS A CA 1
ATOM 650 C C . CYS A 1 84 ? -2.165 -4.372 9.461 1.00 90.31 84 CYS A C 1
ATOM 652 O O . CYS A 1 84 ? -3.371 -4.113 9.488 1.00 90.31 84 CYS A O 1
ATOM 654 N N . PRO A 1 85 ? -1.561 -4.796 8.337 1.00 84.69 85 PRO A N 1
ATOM 655 C CA . PRO A 1 85 ? -2.285 -4.989 7.082 1.00 84.69 85 PRO A CA 1
ATOM 656 C C . PRO A 1 85 ? -3.116 -6.282 7.061 1.00 84.69 85 PRO A C 1
ATOM 658 O O . PRO A 1 85 ? -4.165 -6.322 6.429 1.00 84.69 85 PRO A O 1
ATOM 661 N N . PHE A 1 86 ? -2.672 -7.336 7.753 1.00 86.25 86 PHE A N 1
ATOM 662 C CA . PHE A 1 86 ? -3.349 -8.633 7.842 1.00 86.25 86 PHE A CA 1
ATOM 663 C C . PHE A 1 86 ? -2.764 -9.477 8.985 1.00 86.25 86 PHE A C 1
ATOM 665 O O . PHE A 1 86 ? -1.683 -9.197 9.500 1.00 86.25 86 PHE A O 1
ATOM 672 N N . SER A 1 87 ? -3.480 -10.531 9.388 1.00 88.31 87 SER A N 1
ATOM 673 C CA . SER A 1 87 ? -3.008 -11.519 10.362 1.00 88.31 87 SER A CA 1
ATOM 674 C C . SER A 1 87 ? -3.783 -12.829 10.237 1.00 88.31 87 SER A C 1
ATOM 676 O O . SER A 1 87 ? -4.991 -12.822 9.995 1.00 88.31 87 SER A O 1
ATOM 678 N N . THR A 1 88 ? -3.131 -13.954 10.550 1.00 88.81 88 THR A N 1
ATOM 679 C CA . THR A 1 88 ? -3.788 -15.274 10.667 1.00 88.81 88 THR A CA 1
ATOM 680 C C . THR A 1 88 ? -4.855 -15.335 11.763 1.00 88.81 88 THR A C 1
ATOM 682 O O . THR A 1 88 ? -5.654 -16.278 11.831 1.00 88.81 88 THR A O 1
ATOM 685 N N . LYS A 1 89 ? -4.872 -14.334 12.651 1.00 90.44 89 LYS A N 1
ATOM 686 C CA . LYS A 1 89 ? -5.829 -14.216 13.753 1.00 90.44 89 LYS A CA 1
ATOM 687 C C . LYS A 1 89 ? -7.123 -13.516 13.360 1.00 90.44 89 LYS A C 1
ATOM 689 O O . LYS A 1 89 ? -8.058 -13.552 14.155 1.00 90.44 89 LYS A O 1
ATOM 694 N N . PHE A 1 90 ? -7.206 -12.925 12.171 1.00 91.19 90 PHE A N 1
ATOM 695 C CA . PHE A 1 90 ? -8.401 -12.224 11.715 1.00 91.19 90 PHE A CA 1
ATOM 696 C C . PHE A 1 90 ? -9.329 -13.150 10.925 1.00 91.19 90 PHE A C 1
ATOM 698 O O . PHE A 1 90 ? -8.886 -14.025 10.174 1.00 91.19 90 PHE A O 1
ATOM 705 N N . LYS A 1 91 ? -10.636 -12.985 11.141 1.00 90.56 91 LYS A N 1
ATOM 706 C CA . LYS A 1 91 ? -11.695 -13.675 10.402 1.00 90.56 91 LYS A CA 1
ATOM 707 C C . LYS A 1 91 ? -12.724 -12.662 9.931 1.00 90.56 91 LYS A C 1
ATOM 709 O O . LYS A 1 91 ? -13.449 -12.113 10.756 1.00 90.56 91 LYS A O 1
ATOM 714 N N . PHE A 1 92 ? -12.768 -12.452 8.616 1.00 90.62 92 PHE A N 1
ATOM 715 C CA . PHE A 1 92 ? -13.623 -11.454 7.965 1.00 90.62 92 PHE A CA 1
ATOM 716 C C . PHE A 1 92 ? -14.866 -12.051 7.298 1.00 90.62 92 PHE A C 1
ATOM 718 O O . PHE A 1 92 ? -15.727 -11.307 6.847 1.00 90.62 92 PHE A O 1
ATOM 725 N N . GLY A 1 93 ? -14.994 -13.380 7.234 1.00 88.38 93 GLY A N 1
ATOM 726 C CA . GLY A 1 93 ? -16.122 -14.020 6.551 1.00 88.38 93 GLY A CA 1
ATOM 727 C C . GLY A 1 93 ? -16.098 -13.728 5.049 1.00 88.38 93 GLY A C 1
ATOM 728 O O . GLY A 1 93 ? -15.153 -14.132 4.368 1.00 88.38 93 GLY A O 1
ATOM 729 N N . ASP A 1 94 ? -17.123 -13.031 4.550 1.00 88.31 94 ASP A N 1
ATOM 730 C CA . ASP A 1 94 ? -17.291 -12.725 3.124 1.00 88.31 94 ASP A CA 1
ATOM 731 C C . ASP A 1 94 ? -16.744 -11.365 2.671 1.00 88.31 94 ASP A C 1
ATOM 733 O O . ASP A 1 94 ? -16.904 -10.971 1.510 1.00 88.31 94 ASP A O 1
ATOM 737 N N . TYR A 1 95 ? -16.048 -10.675 3.569 1.00 91.81 95 TYR A N 1
ATOM 738 C CA . TYR A 1 95 ? -15.554 -9.324 3.355 1.00 91.81 95 TYR A CA 1
ATOM 739 C C . TYR A 1 95 ? -14.042 -9.287 3.126 1.00 91.81 95 TYR A C 1
ATOM 741 O O . TYR A 1 95 ? -13.300 -10.042 3.743 1.00 91.81 95 TYR A O 1
ATOM 749 N N . VAL A 1 96 ? -13.587 -8.366 2.279 1.00 91.62 96 VAL A N 1
ATOM 750 C CA . VAL A 1 96 ? -12.170 -8.048 2.057 1.00 91.62 96 VAL A CA 1
ATOM 751 C C . VAL A 1 96 ? -11.873 -6.698 2.714 1.00 91.62 96 VAL A C 1
ATOM 753 O O . VAL A 1 96 ? -12.531 -5.715 2.358 1.00 91.62 96 VAL A O 1
ATOM 756 N N . PRO A 1 97 ? -10.927 -6.611 3.668 1.00 93.25 97 PRO A N 1
ATOM 757 C CA . PRO A 1 97 ? -10.542 -5.332 4.253 1.00 93.25 97 PRO A CA 1
ATOM 758 C C . PRO A 1 97 ? -9.834 -4.463 3.205 1.00 93.25 97 PRO A C 1
ATOM 760 O O . PRO A 1 97 ? -8.918 -4.914 2.524 1.00 93.25 97 PRO A O 1
ATOM 763 N N . ILE A 1 98 ? -10.265 -3.208 3.081 1.00 92.62 98 ILE A N 1
ATOM 764 C CA . ILE A 1 98 ? -9.734 -2.230 2.113 1.00 92.62 98 ILE A CA 1
ATOM 765 C C . ILE A 1 98 ? -8.917 -1.112 2.778 1.00 92.62 98 ILE A C 1
ATOM 767 O O . ILE A 1 98 ? -8.362 -0.252 2.096 1.00 92.62 98 ILE A O 1
ATOM 771 N N . THR A 1 99 ? -8.836 -1.135 4.109 1.00 94.06 99 THR A N 1
ATOM 772 C CA . THR A 1 99 ? -7.984 -0.276 4.940 1.00 94.06 99 THR A CA 1
ATOM 773 C C . THR A 1 99 ? -7.098 -1.143 5.838 1.00 94.06 99 THR A C 1
ATOM 775 O O . THR A 1 99 ? -7.447 -2.301 6.091 1.00 94.06 99 THR A O 1
ATOM 778 N N . PRO A 1 100 ? -6.015 -0.594 6.421 1.00 93.00 100 PRO A N 1
ATOM 779 C CA . PRO A 1 100 ? -5.301 -1.265 7.505 1.00 93.00 100 PRO A CA 1
ATOM 780 C C . PRO A 1 100 ? -6.238 -1.666 8.658 1.00 93.00 100 PRO A C 1
ATOM 782 O O . PRO A 1 100 ? -7.221 -0.969 8.936 1.00 93.00 100 PRO A O 1
ATOM 785 N N . ILE A 1 101 ? -5.923 -2.769 9.344 1.00 93.44 101 ILE A N 1
ATOM 786 C CA . ILE A 1 101 ? -6.627 -3.190 10.555 1.00 93.44 101 ILE A CA 1
ATOM 787 C C . ILE A 1 101 ? -6.016 -2.455 11.735 1.00 93.44 101 ILE A C 1
ATOM 789 O O . ILE A 1 101 ? -4.819 -2.576 12.009 1.00 93.44 101 ILE A O 1
ATOM 793 N N . VAL A 1 102 ? -6.857 -1.728 12.457 1.00 93.25 102 VAL A N 1
ATOM 794 C CA . VAL A 1 102 ? -6.461 -0.945 13.622 1.00 93.25 102 VAL A CA 1
ATOM 795 C C . VAL A 1 102 ? -6.986 -1.623 14.872 1.00 93.25 102 VAL A C 1
ATOM 797 O O . VAL A 1 102 ? -8.156 -1.988 14.945 1.00 93.25 102 VAL A O 1
ATOM 800 N N . TRP A 1 103 ? -6.133 -1.761 15.873 1.00 91.88 103 TRP A N 1
ATOM 801 C CA . TRP A 1 103 ? -6.540 -2.012 17.243 1.00 91.88 103 TRP A CA 1
ATOM 802 C C . TRP A 1 103 ? -6.109 -0.825 18.075 1.00 91.88 103 TRP A C 1
ATOM 804 O O . TRP A 1 103 ? -4.981 -0.341 17.974 1.00 91.88 103 TRP A O 1
ATOM 814 N N . VAL A 1 104 ? -7.012 -0.352 18.908 1.00 89.06 104 VAL A N 1
ATOM 815 C CA . VAL A 1 104 ? -6.649 0.614 19.929 1.00 89.06 104 VAL A CA 1
ATOM 816 C C . VAL A 1 104 ? -7.169 0.066 21.255 1.00 89.06 104 VAL A C 1
ATOM 818 O O . VAL A 1 104 ? -7.904 -0.915 21.276 1.00 89.06 104 VAL A O 1
ATOM 821 N N . TYR A 1 105 ? -6.759 0.643 22.371 1.00 85.88 105 TYR A N 1
ATOM 822 C CA . TYR A 1 105 ? -7.327 0.407 23.693 1.00 85.88 105 TYR A CA 1
ATOM 823 C C . TYR A 1 105 ? -7.076 1.658 24.529 1.00 85.88 105 TYR A C 1
ATOM 825 O O . TYR A 1 105 ? -5.953 2.145 24.550 1.00 85.88 105 TYR A O 1
ATOM 833 N N . ILE A 1 106 ? -8.094 2.201 25.200 1.00 85.81 106 ILE A N 1
ATOM 834 C CA . ILE A 1 106 ? -7.943 3.323 26.140 1.00 85.81 106 ILE A CA 1
ATOM 835 C C . ILE A 1 106 ? -8.335 2.810 27.517 1.00 85.81 106 ILE A C 1
ATOM 837 O O . ILE A 1 106 ? -9.368 2.158 27.669 1.00 85.81 106 ILE A O 1
ATOM 841 N N . ASP A 1 107 ? -7.522 3.128 28.521 1.00 84.38 107 ASP A N 1
ATOM 842 C CA . ASP A 1 107 ? -7.713 2.691 29.910 1.00 84.38 107 ASP A CA 1
ATOM 843 C C . ASP A 1 107 ? -8.894 3.347 30.644 1.00 84.38 107 ASP A C 1
ATOM 845 O O . ASP A 1 107 ? -9.169 3.011 31.796 1.00 84.38 107 ASP A O 1
ATOM 849 N N . GLN A 1 108 ? -9.630 4.235 29.981 1.00 83.19 108 GLN A N 1
ATOM 850 C CA . GLN A 1 108 ? -10.819 4.888 30.504 1.00 83.19 108 GLN A CA 1
ATOM 851 C C . GLN A 1 108 ? -11.826 5.258 29.410 1.00 83.19 108 GLN A C 1
ATOM 853 O O . GLN A 1 108 ? -11.529 5.282 28.216 1.00 83.19 108 GLN A O 1
ATOM 858 N N . LYS A 1 109 ? -13.055 5.559 29.835 1.00 85.25 109 LYS A N 1
ATOM 859 C CA . LYS A 1 109 ? -14.128 6.008 28.946 1.00 85.25 109 LYS A CA 1
ATOM 860 C C . LYS A 1 109 ? -13.905 7.462 28.528 1.00 85.25 109 LYS A C 1
ATOM 862 O O . LYS A 1 109 ? -13.623 8.305 29.379 1.00 85.25 109 LYS A O 1
ATOM 867 N N . LEU A 1 110 ? -14.105 7.756 27.246 1.00 89.00 110 LEU A N 1
ATOM 868 C CA . LEU A 1 110 ? -14.053 9.118 26.726 1.00 89.00 110 LEU A CA 1
ATOM 869 C C . LEU A 1 110 ? -15.413 9.824 26.837 1.00 89.00 110 LEU A C 1
ATOM 871 O O . LEU A 1 110 ? -16.467 9.209 26.670 1.00 89.00 110 LEU A O 1
ATOM 875 N N . THR A 1 111 ? -15.396 11.131 27.098 1.00 92.56 111 THR A N 1
ATOM 876 C CA . THR A 1 111 ? -16.584 12.007 27.055 1.00 92.56 111 THR A CA 1
ATOM 877 C C . THR A 1 111 ? -16.899 12.499 25.640 1.00 92.56 111 THR A C 1
ATOM 879 O O . THR A 1 111 ? -18.023 12.925 25.380 1.00 92.56 111 THR A O 1
ATOM 882 N N . LYS A 1 112 ? -15.918 12.435 24.732 1.00 92.38 112 LYS A N 1
ATOM 883 C CA . LYS A 1 112 ? -16.045 12.697 23.293 1.00 92.38 112 LYS A CA 1
ATOM 884 C C . LYS A 1 112 ? -15.448 11.513 22.521 1.00 92.38 112 LYS A C 1
ATOM 886 O O . LYS A 1 112 ? -14.399 11.031 22.944 1.00 92.38 112 LYS A O 1
ATOM 891 N N . PRO A 1 113 ? -16.067 11.057 21.421 1.00 90.31 113 PRO A N 1
ATOM 892 C CA . PRO A 1 113 ? -15.544 9.945 20.628 1.00 90.31 113 PRO A CA 1
ATOM 893 C C . PRO A 1 113 ? -14.127 10.237 20.127 1.00 90.31 113 PRO A C 1
ATOM 895 O O . PRO A 1 113 ? -13.838 11.360 19.712 1.00 90.31 113 PRO A O 1
ATOM 898 N N . ALA A 1 114 ? -13.261 9.223 20.122 1.00 92.25 114 ALA A N 1
ATOM 899 C CA . ALA A 1 114 ? -12.026 9.282 19.350 1.00 92.25 114 ALA A CA 1
ATOM 900 C C . ALA A 1 114 ? -12.344 9.173 17.853 1.00 92.25 114 ALA A C 1
ATOM 902 O O . ALA A 1 114 ? -13.357 8.593 17.458 1.00 92.25 114 ALA A O 1
ATOM 903 N N . GLU A 1 115 ? -11.456 9.696 17.020 1.00 93.88 115 GLU A N 1
ATOM 904 C CA . GLU A 1 115 ? -11.561 9.642 15.567 1.00 93.88 115 GLU A CA 1
ATOM 905 C C . GLU A 1 115 ? -10.417 8.805 14.996 1.00 93.88 115 GLU A C 1
ATOM 907 O O . GLU A 1 115 ? -9.265 8.918 15.424 1.00 93.88 115 GLU A O 1
ATOM 912 N N . LEU A 1 116 ? -10.737 7.973 14.011 1.00 93.44 116 LEU A N 1
ATOM 913 C CA . LEU A 1 116 ? -9.766 7.218 13.234 1.00 93.44 116 LEU A CA 1
ATOM 914 C C . LEU A 1 116 ? -9.884 7.606 11.768 1.00 93.44 116 LEU A C 1
ATOM 916 O O . LEU A 1 116 ? -10.966 7.538 11.187 1.00 93.44 116 LEU A O 1
ATOM 920 N N . TYR A 1 117 ? -8.745 7.959 11.185 1.00 94.50 117 TYR A N 1
ATOM 921 C CA . TYR A 1 117 ? -8.584 8.220 9.764 1.00 94.50 117 TYR A CA 1
ATOM 922 C C . TYR A 1 117 ? -7.815 7.057 9.148 1.00 94.50 117 TYR A C 1
ATOM 924 O O . TYR A 1 117 ? -6.693 6.750 9.564 1.00 94.50 117 TYR A O 1
ATOM 932 N N . LEU A 1 118 ? -8.449 6.389 8.191 1.00 94.25 118 LEU A N 1
ATOM 933 C CA . LEU A 1 118 ? -8.003 5.135 7.606 1.00 94.25 118 LEU A CA 1
ATOM 934 C C . LEU A 1 118 ? -7.739 5.346 6.110 1.00 94.25 118 LEU A C 1
ATOM 936 O O . LEU A 1 118 ? -8.693 5.578 5.362 1.00 94.25 118 LEU A O 1
ATOM 940 N N . PRO A 1 119 ? -6.478 5.263 5.655 1.00 94.00 119 PRO A N 1
ATOM 941 C CA . PRO A 1 119 ? -6.170 5.366 4.238 1.00 94.00 119 PRO A CA 1
ATOM 942 C C . PRO A 1 119 ? -6.639 4.114 3.493 1.00 94.00 119 PRO A C 1
ATOM 944 O O . PRO A 1 119 ? -6.648 3.008 4.043 1.00 94.00 119 PRO A O 1
ATOM 947 N N . HIS A 1 120 ? -6.988 4.292 2.225 1.00 92.62 120 HIS A N 1
ATOM 948 C CA . HIS A 1 120 ? -7.371 3.220 1.313 1.00 92.62 120 HIS A CA 1
ATOM 949 C C . HIS A 1 120 ? -6.842 3.509 -0.089 1.00 92.62 120 HIS A C 1
ATOM 951 O O . HIS A 1 120 ? -6.400 4.611 -0.395 1.00 92.62 120 HIS A O 1
ATOM 957 N N . ASN A 1 121 ? -6.948 2.518 -0.968 1.00 92.00 121 ASN A N 1
ATOM 958 C CA . ASN A 1 121 ? -6.626 2.666 -2.382 1.00 92.00 121 ASN A CA 1
ATOM 959 C C . ASN A 1 121 ? -7.847 2.492 -3.298 1.00 92.00 121 ASN A C 1
ATOM 961 O O . ASN A 1 121 ? -7.684 2.354 -4.499 1.00 92.00 121 ASN A O 1
ATOM 965 N N . ILE A 1 122 ? -9.071 2.474 -2.773 1.00 92.81 122 ILE A N 1
ATOM 966 C CA . ILE A 1 122 ? -10.288 2.396 -3.597 1.00 92.81 122 ILE A CA 1
ATOM 967 C C . ILE A 1 122 ? -10.575 3.725 -4.315 1.00 92.81 122 ILE A C 1
ATOM 969 O O . ILE A 1 122 ? -10.477 4.780 -3.691 1.00 92.81 122 ILE A O 1
ATOM 973 N N . ASN A 1 123 ? -10.985 3.680 -5.589 1.00 90.88 123 ASN A N 1
ATOM 974 C CA . ASN A 1 123 ? -11.494 4.854 -6.304 1.00 90.88 123 ASN A CA 1
ATOM 975 C C . ASN A 1 123 ? -12.917 5.198 -5.830 1.00 90.88 123 ASN A C 1
ATOM 977 O O . ASN A 1 123 ? -13.915 4.685 -6.340 1.00 90.88 123 ASN A O 1
ATOM 981 N N . ILE A 1 124 ? -13.024 6.090 -4.846 1.00 89.12 124 ILE A N 1
ATOM 982 C CA . ILE A 1 124 ? -14.316 6.510 -4.279 1.00 89.12 124 ILE A CA 1
ATOM 983 C C . ILE A 1 124 ? -15.179 7.257 -5.302 1.00 89.12 124 ILE A C 1
ATOM 985 O O . ILE A 1 124 ? -16.402 7.155 -5.248 1.00 89.12 124 ILE A O 1
ATOM 989 N N . GLY A 1 125 ? -14.570 7.982 -6.248 1.00 84.50 125 GLY A N 1
ATOM 990 C CA . GLY A 1 125 ? -15.293 8.825 -7.208 1.00 84.50 125 GLY A CA 1
ATOM 991 C C . GLY A 1 125 ? -16.262 8.052 -8.106 1.00 84.50 125 GLY A C 1
ATOM 992 O O . GLY A 1 125 ? -17.266 8.608 -8.544 1.00 84.50 125 GLY A O 1
ATOM 993 N N . THR A 1 126 ? -15.989 6.768 -8.342 1.00 81.94 126 THR A N 1
ATOM 994 C CA . THR A 1 126 ? -16.821 5.868 -9.154 1.00 81.94 126 THR A CA 1
ATOM 995 C C . THR A 1 126 ? -17.513 4.777 -8.332 1.00 81.94 126 THR A C 1
ATOM 997 O O . THR A 1 126 ? -18.311 4.017 -8.877 1.00 81.94 126 THR A O 1
ATOM 1000 N N . THR A 1 127 ? -17.260 4.703 -7.019 1.00 85.75 127 THR A N 1
ATOM 1001 C CA . THR A 1 127 ? -17.760 3.625 -6.153 1.00 85.75 127 THR A CA 1
ATOM 1002 C C . THR A 1 127 ? -18.954 4.080 -5.316 1.00 85.75 127 THR A C 1
ATOM 1004 O O . THR A 1 127 ? -18.931 5.121 -4.659 1.00 85.75 127 THR A O 1
ATOM 1007 N N . MET A 1 128 ? -20.015 3.269 -5.281 1.00 84.12 128 MET A N 1
ATOM 1008 C CA . MET A 1 128 ? -21.190 3.561 -4.458 1.00 84.12 128 MET A CA 1
ATOM 1009 C C . MET A 1 128 ? -20.872 3.425 -2.961 1.00 84.12 128 MET A C 1
ATOM 1011 O O . MET A 1 128 ? -20.395 2.388 -2.504 1.00 84.12 128 MET A O 1
ATOM 1015 N N . LYS A 1 129 ? -21.204 4.454 -2.169 1.00 83.44 129 LYS A N 1
ATOM 1016 C CA . LYS A 1 129 ? -20.883 4.512 -0.728 1.00 83.44 129 LYS A CA 1
ATOM 1017 C C . LYS A 1 129 ? -21.479 3.370 0.105 1.00 83.44 129 LYS A C 1
ATOM 1019 O O . LYS A 1 129 ? -20.921 3.029 1.141 1.00 83.44 129 LYS A O 1
ATOM 1024 N N . ASN A 1 130 ? -22.600 2.790 -0.324 1.00 85.56 130 ASN A N 1
ATOM 1025 C CA . ASN A 1 130 ? -23.263 1.681 0.371 1.00 85.56 130 ASN A CA 1
ATOM 1026 C C . ASN A 1 130 ? -22.517 0.339 0.254 1.00 85.56 130 ASN A C 1
ATOM 1028 O O . ASN A 1 130 ? -22.901 -0.609 0.929 1.00 85.56 130 ASN A O 1
ATOM 1032 N N . LEU A 1 131 ? -21.477 0.251 -0.582 1.00 91.38 131 LEU A N 1
ATOM 1033 C CA . LEU A 1 131 ? -20.635 -0.942 -0.705 1.00 91.38 131 LEU A CA 1
ATOM 1034 C C . LEU A 1 131 ? -19.574 -1.041 0.401 1.00 91.38 131 LEU A C 1
ATOM 1036 O O . LEU A 1 131 ? -18.961 -2.096 0.564 1.00 91.38 131 LEU A O 1
ATOM 1040 N N . PHE A 1 132 ? -19.342 0.044 1.143 1.00 93.38 132 PHE A N 1
ATOM 1041 C CA . PHE A 1 132 ? -18.364 0.085 2.224 1.00 93.38 132 PHE A CA 1
ATOM 1042 C C . PHE A 1 132 ? -18.996 -0.314 3.550 1.00 93.38 132 PHE A C 1
ATOM 1044 O O . PHE A 1 132 ? -20.039 0.206 3.949 1.00 93.38 132 PHE A O 1
ATOM 1051 N N . ILE A 1 133 ? -18.325 -1.214 4.257 1.00 93.31 133 ILE A N 1
ATOM 1052 C CA . ILE A 1 133 ? -18.822 -1.821 5.485 1.00 93.31 133 ILE A CA 1
ATOM 1053 C C . ILE A 1 133 ? -17.803 -1.586 6.590 1.00 93.31 133 ILE A C 1
ATOM 1055 O O . ILE A 1 133 ? -16.626 -1.920 6.451 1.00 93.31 133 ILE A O 1
ATOM 1059 N N . HIS A 1 134 ? -18.263 -1.033 7.711 1.00 93.56 134 HIS A N 1
ATOM 1060 C CA . HIS A 1 134 ? -17.446 -0.911 8.910 1.00 93.56 134 HIS A CA 1
ATOM 1061 C C . HIS A 1 134 ? -17.477 -2.223 9.697 1.00 93.56 134 HIS A C 1
ATOM 1063 O O . HIS A 1 134 ? -18.520 -2.621 10.237 1.00 93.56 134 HIS A O 1
ATOM 1069 N N . LEU A 1 135 ? -16.324 -2.884 9.777 1.00 92.88 135 LEU A N 1
ATOM 1070 C CA . LEU A 1 135 ? -16.146 -4.122 10.520 1.00 92.88 135 LEU A CA 1
ATOM 1071 C C . LEU A 1 135 ? -15.484 -3.848 11.867 1.00 92.88 135 LEU A C 1
ATOM 1073 O O . LEU A 1 135 ? -14.529 -3.080 11.968 1.00 92.88 135 LEU A O 1
ATOM 1077 N N . THR A 1 136 ? -15.961 -4.531 12.905 1.00 91.38 136 THR A N 1
ATOM 1078 C CA . THR A 1 136 ? -15.355 -4.500 14.239 1.00 91.38 136 THR A CA 1
ATOM 1079 C C . THR A 1 136 ? -15.244 -5.900 14.828 1.00 91.38 136 THR A C 1
ATOM 1081 O O . THR A 1 136 ? -16.080 -6.758 14.543 1.00 91.38 136 THR A O 1
ATOM 1084 N N . ALA A 1 137 ? -14.225 -6.139 15.650 1.00 88.62 137 ALA A N 1
ATOM 1085 C CA . ALA A 1 137 ? -14.044 -7.385 16.384 1.00 88.62 137 ALA A CA 1
ATOM 1086 C C . ALA A 1 137 ? -13.713 -7.109 17.852 1.00 88.62 137 ALA A C 1
ATOM 1088 O O . ALA A 1 137 ? -12.729 -6.439 18.149 1.00 88.62 137 ALA A O 1
ATOM 1089 N N . SER A 1 138 ? -14.506 -7.676 18.765 1.00 80.25 138 SER A N 1
ATOM 1090 C CA . SER A 1 138 ? -14.281 -7.544 20.209 1.00 80.25 138 SER A CA 1
ATOM 1091 C C . SER A 1 138 ? -13.036 -8.296 20.681 1.00 80.25 138 SER A C 1
ATOM 1093 O O . SER A 1 138 ? -12.846 -9.469 20.345 1.00 80.25 138 SER A O 1
ATOM 1095 N N . ASP A 1 139 ? -12.271 -7.659 21.568 1.00 76.44 139 ASP A N 1
ATOM 1096 C CA . ASP A 1 139 ? -11.137 -8.266 22.272 1.00 76.44 139 ASP A CA 1
ATOM 1097 C C . ASP A 1 139 ? -11.542 -9.516 23.066 1.00 76.44 139 ASP A C 1
ATOM 1099 O O . ASP A 1 139 ? -10.756 -10.452 23.186 1.00 76.44 139 ASP A O 1
ATOM 1103 N N . GLN A 1 140 ? -12.783 -9.589 23.565 1.00 72.62 140 GLN A N 1
ATOM 1104 C CA . GLN A 1 140 ? -13.254 -10.735 24.348 1.00 72.62 140 GLN A CA 1
ATOM 1105 C C . GLN A 1 140 ? -13.219 -12.031 23.532 1.00 72.62 140 GLN A C 1
ATOM 1107 O O . GLN A 1 140 ? -12.743 -13.059 24.013 1.00 72.62 140 GLN A O 1
ATOM 1112 N N . ASN A 1 141 ? -13.663 -11.973 22.273 1.00 69.88 141 ASN A N 1
ATOM 1113 C CA . ASN A 1 141 ? -13.615 -13.127 21.376 1.00 69.88 141 ASN A CA 1
ATOM 1114 C C . ASN A 1 141 ? -12.173 -13.584 21.144 1.00 69.88 141 ASN A C 1
ATOM 1116 O O . ASN A 1 141 ? -11.905 -14.786 21.123 1.00 69.88 141 ASN A O 1
ATOM 1120 N N . PHE A 1 142 ? -11.244 -12.636 21.009 1.00 76.12 142 PHE A N 1
ATOM 1121 C CA . PHE A 1 142 ? -9.832 -12.952 20.869 1.00 76.12 142 PHE A CA 1
ATOM 1122 C C . PHE A 1 142 ? -9.268 -13.611 22.133 1.00 76.12 142 PHE A C 1
ATOM 1124 O O . PHE A 1 142 ? -8.633 -14.659 22.037 1.00 76.12 142 PHE A O 1
ATOM 1131 N N . LEU A 1 143 ? -9.555 -13.062 23.313 1.00 72.88 143 LEU A N 1
ATOM 1132 C CA . LEU A 1 143 ? -9.082 -13.602 24.589 1.00 72.88 143 LEU A CA 1
ATOM 1133 C C . LEU A 1 143 ? -9.621 -15.012 24.883 1.00 72.88 143 LEU A C 1
ATOM 1135 O O . LEU A 1 143 ? -8.956 -15.788 25.565 1.00 72.88 143 LEU A O 1
ATOM 1139 N N . GLU A 1 144 ? -10.809 -15.355 24.381 1.00 72.62 144 GLU A N 1
ATOM 1140 C CA . GLU A 1 144 ? -11.422 -16.674 24.580 1.00 72.62 144 GLU A CA 1
ATOM 1141 C C . GLU A 1 144 ? -11.043 -17.696 23.503 1.00 72.62 144 GLU A C 1
ATOM 1143 O O . GLU A 1 144 ? -10.810 -18.863 23.811 1.00 72.62 144 GLU A O 1
ATOM 1148 N N . LYS A 1 145 ? -11.010 -17.279 22.232 1.00 75.88 145 LYS A N 1
ATOM 1149 C CA . LYS A 1 145 ? -10.909 -18.182 21.069 1.00 75.88 145 LYS A CA 1
ATOM 1150 C C . LYS A 1 145 ? -9.595 -18.036 20.301 1.00 75.88 145 LYS A C 1
ATOM 1152 O O . LYS A 1 145 ? -9.377 -18.733 19.311 1.00 75.88 145 LYS A O 1
ATOM 1157 N N . GLY A 1 146 ? -8.734 -17.105 20.710 1.00 79.31 146 GLY A N 1
ATOM 1158 C CA . GLY A 1 146 ? -7.461 -16.802 20.058 1.00 79.31 146 GLY A CA 1
ATOM 1159 C C . GLY A 1 146 ? -7.598 -16.209 18.654 1.00 79.31 146 GLY A C 1
ATOM 1160 O O . GLY A 1 146 ? -6.631 -16.257 17.891 1.00 79.31 146 GLY A O 1
ATOM 1161 N N . LYS A 1 147 ? -8.784 -15.708 18.276 1.00 86.06 147 LYS A N 1
ATOM 1162 C CA . LYS A 1 147 ? -9.083 -15.115 16.961 1.00 86.06 147 LYS A CA 1
ATOM 1163 C C . LYS A 1 147 ? -10.013 -13.911 17.097 1.00 86.06 147 LYS A C 1
ATOM 1165 O O . LYS A 1 147 ? -10.957 -13.944 17.882 1.00 86.06 147 LYS A O 1
ATOM 1170 N N . PHE A 1 148 ? -9.786 -12.896 16.273 1.00 87.69 148 PHE A N 1
ATOM 1171 C CA . PHE A 1 148 ? -10.713 -11.789 16.078 1.00 87.69 148 PHE A CA 1
ATOM 1172 C C . PHE A 1 148 ? -11.760 -12.178 15.043 1.00 87.69 148 PHE A C 1
ATOM 1174 O O . PHE A 1 148 ? -11.438 -12.414 13.877 1.00 87.69 148 PHE A O 1
ATOM 1181 N N . LEU A 1 149 ? -13.013 -12.244 15.484 1.00 89.12 149 LEU A N 1
ATOM 1182 C CA . LEU A 1 149 ? -14.156 -12.432 14.604 1.00 89.12 149 LEU A CA 1
ATOM 1183 C C . LEU A 1 149 ? -14.737 -11.060 14.270 1.00 89.12 149 LEU A C 1
ATOM 1185 O O . LEU A 1 149 ? -15.357 -10.439 15.134 1.00 89.12 149 LEU A O 1
ATOM 1189 N N . PHE A 1 150 ? -14.499 -10.595 13.046 1.00 91.44 150 PHE A N 1
ATOM 1190 C CA . PHE A 1 150 ? -15.023 -9.324 12.572 1.00 91.44 150 PHE A CA 1
ATOM 1191 C C . PHE A 1 150 ? -16.487 -9.470 12.172 1.00 91.44 150 PHE A C 1
ATOM 1193 O O . PHE A 1 150 ? -16.873 -10.408 11.476 1.00 91.44 150 PHE A O 1
ATOM 1200 N N . THR A 1 151 ? -17.297 -8.517 12.613 1.00 90.75 151 THR A N 1
ATOM 1201 C CA . THR A 1 151 ? -18.726 -8.432 12.314 1.00 90.75 151 THR A CA 1
ATOM 1202 C C . THR A 1 151 ? -19.077 -7.032 11.839 1.00 90.75 151 THR A C 1
ATOM 1204 O O . THR A 1 151 ? -18.430 -6.059 12.236 1.00 90.75 151 THR A O 1
ATOM 1207 N N . CYS A 1 152 ? -20.126 -6.926 11.024 1.00 91.12 152 CYS A N 1
ATOM 1208 C CA . CYS A 1 152 ? -20.673 -5.637 10.618 1.00 91.12 152 CYS A CA 1
ATOM 1209 C C . CYS A 1 152 ? -21.105 -4.827 11.840 1.00 91.12 152 CYS A C 1
ATOM 1211 O O . CYS A 1 152 ? -21.670 -5.360 12.796 1.00 91.12 152 CYS A O 1
ATOM 1213 N N . SER A 1 153 ? -20.868 -3.525 11.785 1.00 85.94 153 SER A N 1
ATOM 1214 C CA . SER A 1 153 ? -21.322 -2.587 12.804 1.00 85.94 153 SER A CA 1
ATOM 1215 C C . SER A 1 153 ? -22.047 -1.415 12.161 1.00 85.94 153 SER A C 1
ATOM 1217 O O . SER A 1 153 ? -21.796 -1.070 11.010 1.00 85.94 153 SER A O 1
ATOM 1219 N N . ASN A 1 154 ? -22.911 -0.771 12.939 1.00 81.62 154 ASN A N 1
ATOM 1220 C CA . ASN A 1 154 ? -23.694 0.381 12.490 1.00 81.62 154 ASN A CA 1
ATOM 1221 C C . ASN A 1 154 ? -22.987 1.717 12.779 1.00 81.62 154 ASN A C 1
ATOM 1223 O O . ASN A 1 154 ? -23.641 2.755 12.887 1.00 81.62 154 ASN A O 1
ATOM 1227 N N . VAL A 1 155 ? -21.664 1.691 12.976 1.00 82.44 155 VAL A N 1
ATOM 1228 C CA . VAL A 1 155 ? -20.875 2.901 13.229 1.00 82.44 155 VAL A CA 1
ATOM 1229 C C . VAL A 1 155 ? -20.915 3.777 11.981 1.00 82.44 155 VAL A C 1
ATOM 1231 O O . VAL A 1 155 ? -20.708 3.301 10.865 1.00 82.44 155 VAL A O 1
ATOM 1234 N N . LYS A 1 156 ? -21.210 5.066 12.172 1.00 82.12 156 LYS A N 1
ATOM 1235 C CA . LYS A 1 156 ? -21.199 6.034 11.076 1.00 82.12 156 LYS A CA 1
ATOM 1236 C C . LYS A 1 156 ? -19.773 6.226 10.579 1.00 82.12 156 LYS A C 1
ATOM 1238 O O . LYS A 1 156 ? -18.857 6.432 11.370 1.00 82.12 156 LYS A O 1
ATOM 1243 N N . MET A 1 157 ? -19.636 6.214 9.263 1.00 89.94 157 MET A N 1
ATOM 1244 C CA . MET A 1 157 ? -18.383 6.422 8.564 1.00 89.94 157 MET A CA 1
ATOM 1245 C C . MET A 1 157 ? -18.551 7.573 7.582 1.00 89.94 157 MET A C 1
ATOM 1247 O O . MET A 1 157 ? -19.534 7.640 6.840 1.00 89.94 157 MET A O 1
ATOM 1251 N N . GLU A 1 158 ? -17.582 8.471 7.585 1.00 91.19 158 GLU A N 1
ATOM 1252 C CA . GLU A 1 158 ? -17.425 9.503 6.573 1.00 91.19 158 GLU A CA 1
ATOM 1253 C C . GLU A 1 158 ? -16.382 9.030 5.560 1.00 91.19 158 GLU A C 1
ATOM 1255 O O . GLU A 1 158 ? -15.409 8.361 5.912 1.00 91.19 158 GLU A O 1
ATOM 1260 N N . VAL A 1 159 ? -16.615 9.339 4.287 1.00 85.44 159 VAL A N 1
ATOM 1261 C CA . VAL A 1 159 ? -15.770 8.890 3.178 1.00 85.44 159 VAL A CA 1
ATOM 1262 C C . VAL A 1 159 ? -15.318 10.110 2.398 1.00 85.44 159 VAL A C 1
ATOM 1264 O O . VAL A 1 159 ? -16.162 10.828 1.850 1.00 85.44 159 VAL A O 1
ATOM 1267 N N . ASP A 1 160 ? -14.007 10.309 2.353 1.00 83.56 160 ASP A N 1
ATOM 1268 C CA . ASP A 1 160 ? -13.314 11.225 1.454 1.00 83.56 160 ASP A CA 1
ATOM 1269 C C . ASP A 1 160 ? -12.582 10.411 0.371 1.00 83.56 160 ASP A C 1
ATOM 1271 O O . ASP A 1 160 ? -12.462 9.193 0.461 1.00 83.56 160 ASP A O 1
ATOM 1275 N N . SER A 1 161 ? -12.110 11.084 -0.670 1.00 79.31 161 SER A N 1
ATOM 1276 C CA . SER A 1 161 ? -11.353 10.540 -1.796 1.00 79.31 161 SER A CA 1
ATOM 1277 C C . SER A 1 161 ? -10.118 9.720 -1.405 1.00 79.31 161 SER A C 1
ATOM 1279 O O . SER A 1 161 ? -9.801 8.764 -2.108 1.00 79.31 161 SER A O 1
ATOM 1281 N N . GLU A 1 162 ? -9.444 10.060 -0.302 1.00 80.88 162 GLU A N 1
ATOM 1282 C CA . GLU A 1 162 ? -8.194 9.409 0.126 1.00 80.88 162 GLU A CA 1
ATOM 1283 C C . GLU A 1 162 ? -8.303 8.675 1.474 1.00 80.88 162 GLU A C 1
ATOM 1285 O O . GLU A 1 162 ? -7.404 7.915 1.849 1.00 80.88 162 GLU A O 1
ATOM 1290 N N . MET A 1 163 ? -9.372 8.920 2.240 1.00 90.81 163 MET A N 1
ATOM 1291 C CA . MET A 1 163 ? -9.495 8.430 3.611 1.00 90.81 163 MET A CA 1
ATOM 1292 C C . MET A 1 163 ? -10.937 8.134 4.014 1.00 90.81 163 MET A C 1
ATOM 1294 O O . MET A 1 163 ? -11.869 8.884 3.722 1.00 90.81 163 MET A O 1
ATOM 1298 N N . PHE A 1 164 ? -11.089 7.096 4.830 1.00 93.75 164 PHE A N 1
ATOM 1299 C CA . PHE A 1 164 ? -12.277 6.886 5.647 1.00 93.75 164 PHE A CA 1
ATOM 1300 C C . PHE A 1 164 ? -12.079 7.506 7.026 1.00 93.75 164 PHE A C 1
ATOM 1302 O O . PHE A 1 164 ? -11.036 7.312 7.650 1.00 93.75 164 PHE A O 1
ATOM 1309 N N . LYS A 1 165 ? -13.100 8.191 7.536 1.00 94.19 165 LYS A N 1
ATOM 1310 C CA . LYS A 1 165 ? -13.165 8.649 8.924 1.00 94.19 165 LYS A CA 1
ATOM 1311 C C . LYS A 1 165 ? -14.229 7.852 9.673 1.00 94.19 165 LYS A C 1
ATOM 1313 O O . LYS A 1 165 ? -15.379 7.780 9.245 1.00 94.19 165 LYS A O 1
ATOM 1318 N N . THR A 1 166 ? -13.851 7.267 10.803 1.00 91.31 166 THR A N 1
ATOM 1319 C CA . THR A 1 166 ? -14.762 6.560 11.716 1.00 91.31 166 THR A CA 1
ATOM 1320 C C . THR A 1 166 ? -14.590 7.066 13.145 1.00 91.31 166 THR A C 1
ATOM 1322 O O . THR A 1 166 ? -13.550 7.627 13.502 1.00 91.31 166 THR A O 1
ATOM 1325 N N . PHE A 1 167 ? -15.622 6.877 13.961 1.00 87.25 167 PHE A N 1
ATOM 1326 C CA . PHE A 1 167 ? -15.665 7.314 15.352 1.00 87.25 167 PHE A CA 1
ATOM 1327 C C . PHE A 1 167 ? -15.647 6.107 16.278 1.00 87.25 167 PHE A C 1
ATOM 1329 O O . PHE A 1 167 ? -16.338 5.116 16.034 1.00 87.25 167 PHE A O 1
ATOM 1336 N N . CYS A 1 168 ? -14.883 6.195 17.360 1.00 73.56 168 CYS A N 1
ATOM 1337 C CA . CYS A 1 168 ? -14.751 5.104 18.306 1.00 73.56 168 CYS A CA 1
ATOM 1338 C C . CYS A 1 168 ? -14.837 5.586 19.758 1.00 73.56 168 CYS A C 1
ATOM 1340 O O . CYS A 1 168 ? -14.017 6.378 20.221 1.00 73.56 168 CYS A O 1
ATOM 1342 N N . ASP A 1 169 ? -15.817 5.053 20.488 1.00 62.50 169 ASP A N 1
ATOM 1343 C CA . ASP A 1 169 ? -16.088 5.409 21.889 1.00 62.50 169 ASP A CA 1
ATOM 1344 C C . ASP A 1 169 ? -15.313 4.541 22.885 1.00 62.50 169 ASP A C 1
ATOM 1346 O O . ASP A 1 169 ? -14.978 4.964 23.993 1.00 62.50 169 ASP A O 1
ATOM 1350 N N . HIS A 1 170 ? -15.069 3.291 22.507 1.00 58.91 170 HIS A N 1
ATOM 1351 C CA . HIS A 1 170 ? -14.343 2.315 23.296 1.00 58.91 170 HIS A CA 1
ATOM 1352 C C . HIS A 1 170 ? -13.843 1.221 22.375 1.00 58.91 170 HIS A C 1
ATOM 1354 O O . HIS A 1 170 ? -14.476 0.906 21.371 1.00 58.91 170 HIS A O 1
ATOM 1360 N N . PHE A 1 171 ? -12.690 0.679 22.712 1.00 58.06 171 PHE A N 1
ATOM 1361 C CA . PHE A 1 171 ? -11.785 0.202 21.704 1.00 58.06 171 PHE A CA 1
ATOM 1362 C C . PHE A 1 171 ? -11.728 -1.330 21.605 1.00 58.06 171 PHE A C 1
ATOM 1364 O O . PHE A 1 171 ? -11.724 -2.050 22.600 1.00 58.06 171 PHE A O 1
ATOM 1371 N N . CYS A 1 172 ? -11.744 -1.778 20.357 1.00 74.94 172 CYS A N 1
ATOM 1372 C CA . CYS A 1 172 ? -11.713 -3.132 19.821 1.00 74.94 172 CYS A CA 1
ATOM 1373 C C . CYS A 1 172 ? -10.831 -3.090 18.550 1.00 74.94 172 CYS A C 1
ATOM 1375 O O . CYS A 1 172 ? -10.131 -2.102 18.306 1.00 74.94 172 CYS A O 1
ATOM 1377 N N . SER A 1 173 ? -10.847 -4.126 17.711 1.00 88.00 173 SER A N 1
ATOM 1378 C CA . SER A 1 173 ? -10.242 -4.044 16.372 1.00 88.00 173 SER A CA 1
ATOM 1379 C C . SER A 1 173 ? -11.243 -3.548 15.324 1.00 88.00 173 SER A C 1
ATOM 1381 O O . SER A 1 173 ? -12.421 -3.901 15.397 1.00 88.00 173 SER A O 1
ATOM 1383 N N . TYR A 1 174 ? -10.780 -2.776 14.334 1.00 90.56 174 TYR A N 1
ATOM 1384 C CA . TYR A 1 174 ? -11.604 -2.171 13.280 1.00 90.56 174 TYR A CA 1
ATOM 1385 C C . TYR A 1 174 ? -10.913 -2.163 11.918 1.00 90.56 174 TYR A C 1
ATOM 1387 O O . TYR A 1 174 ? -9.689 -2.052 11.830 1.00 90.56 174 TYR A O 1
ATOM 1395 N N . CYS A 1 175 ? -11.719 -2.205 10.862 1.00 93.69 175 CYS A N 1
ATOM 1396 C CA . CYS A 1 175 ? -11.325 -1.837 9.506 1.00 93.69 175 CYS A CA 1
ATOM 1397 C C . CYS A 1 175 ? -12.563 -1.478 8.674 1.00 93.69 175 CYS A C 1
ATOM 1399 O O . CYS A 1 175 ? -13.701 -1.767 9.057 1.00 93.69 175 CYS A O 1
ATOM 1401 N N . VAL A 1 176 ? -12.333 -0.869 7.513 1.00 94.31 176 VAL A N 1
ATOM 1402 C CA . VAL A 1 176 ? -13.343 -0.758 6.460 1.00 94.31 176 VAL A CA 1
ATOM 1403 C C . VAL A 1 176 ? -13.121 -1.890 5.469 1.00 94.31 176 VAL A C 1
ATOM 1405 O O . VAL A 1 176 ? -11.983 -2.224 5.130 1.00 94.31 176 VAL A O 1
ATOM 1408 N N . ALA A 1 177 ? -14.211 -2.489 5.011 1.00 94.25 177 ALA A N 1
ATOM 1409 C CA . ALA A 1 177 ? -14.194 -3.616 4.099 1.00 94.25 177 ALA A CA 1
ATOM 1410 C C . ALA A 1 177 ? -15.265 -3.485 3.013 1.00 94.25 177 ALA A C 1
ATOM 1412 O O . ALA A 1 177 ? -16.156 -2.638 3.088 1.00 94.25 177 ALA A O 1
ATOM 1413 N N . MET A 1 178 ? -15.176 -4.355 2.012 1.00 93.56 178 MET A N 1
ATOM 1414 C CA . MET A 1 178 ? -16.190 -4.541 0.974 1.00 93.56 178 MET A CA 1
ATOM 1415 C C . MET A 1 178 ? -16.529 -6.023 0.853 1.00 93.56 178 MET A C 1
ATOM 1417 O O . MET A 1 178 ? -15.695 -6.881 1.143 1.00 93.56 178 MET A O 1
ATOM 1421 N N . GLU A 1 179 ? -17.731 -6.347 0.386 1.00 91.81 179 GLU A N 1
ATOM 1422 C CA . GLU A 1 179 ? -18.038 -7.719 -0.027 1.00 91.81 179 GLU A CA 1
ATOM 1423 C C . GLU A 1 179 ? -17.122 -8.163 -1.172 1.00 91.81 179 GLU A C 1
ATOM 1425 O O . GLU A 1 179 ? -16.802 -7.376 -2.064 1.00 91.81 179 GLU A O 1
ATOM 1430 N N . LYS A 1 180 ? -16.737 -9.444 -1.185 1.00 88.12 180 LYS A N 1
ATOM 1431 C CA . LYS A 1 180 ? -15.824 -10.028 -2.187 1.00 88.12 180 LYS A CA 1
ATOM 1432 C C . LYS A 1 180 ? -16.148 -9.650 -3.637 1.00 88.12 180 LYS A C 1
ATOM 1434 O O . LYS A 1 180 ? -15.248 -9.285 -4.390 1.00 88.12 180 LYS A O 1
ATOM 1439 N N . ASN A 1 181 ? -17.413 -9.756 -4.042 1.00 88.12 181 ASN A N 1
ATOM 1440 C CA . ASN A 1 181 ? -17.815 -9.473 -5.423 1.00 88.12 181 ASN A CA 1
ATOM 1441 C C . ASN A 1 181 ? -17.735 -7.977 -5.742 1.00 88.12 181 ASN A C 1
ATOM 1443 O O . ASN A 1 181 ? -17.271 -7.611 -6.819 1.00 88.12 181 ASN A O 1
ATOM 1447 N N . ALA A 1 182 ? -18.113 -7.123 -4.786 1.00 91.38 182 ALA A N 1
ATOM 1448 C CA . ALA A 1 182 ? -17.968 -5.680 -4.920 1.00 91.38 182 ALA A CA 1
ATOM 1449 C C . ALA A 1 182 ? -16.487 -5.287 -5.023 1.00 91.38 182 ALA A C 1
ATOM 1451 O O . ALA A 1 182 ? -16.119 -4.541 -5.923 1.00 91.38 182 ALA A O 1
ATOM 1452 N N . TYR A 1 183 ? -15.623 -5.850 -4.173 1.00 91.12 183 TYR A N 1
ATOM 1453 C CA . TYR A 1 183 ? -14.179 -5.607 -4.205 1.00 91.12 183 TYR A CA 1
ATOM 1454 C C . TYR A 1 183 ? -13.551 -5.936 -5.569 1.00 91.12 183 TYR A C 1
ATOM 1456 O O . TYR A 1 183 ? -12.776 -5.141 -6.100 1.00 91.12 183 TYR A O 1
ATOM 1464 N N . LYS A 1 184 ? -13.911 -7.085 -6.161 1.00 87.12 184 LYS A N 1
ATOM 1465 C CA . LYS A 1 184 ? -13.382 -7.520 -7.466 1.00 87.12 184 LYS A CA 1
ATOM 1466 C C . LYS A 1 184 ? -13.692 -6.532 -8.589 1.00 87.12 184 LYS A C 1
ATOM 1468 O O . LYS A 1 184 ? -12.801 -6.245 -9.374 1.00 87.12 184 LYS A O 1
ATOM 1473 N N . GLY A 1 185 ? -14.923 -6.022 -8.651 1.00 85.88 185 GLY A N 1
ATOM 1474 C CA . GLY A 1 185 ? -15.358 -5.084 -9.694 1.00 85.88 185 GLY A CA 1
ATOM 1475 C C . GLY A 1 185 ? -15.050 -3.613 -9.404 1.00 85.88 185 GLY A C 1
ATOM 1476 O O . GLY A 1 185 ? -15.442 -2.748 -10.179 1.00 85.88 185 GLY A O 1
ATOM 1477 N N . THR A 1 186 ? -14.400 -3.309 -8.280 1.00 90.44 186 THR A N 1
ATOM 1478 C CA . THR A 1 186 ? -14.111 -1.931 -7.881 1.00 90.44 186 THR A CA 1
ATOM 1479 C C . THR A 1 186 ? -12.733 -1.511 -8.372 1.00 90.44 186 THR A C 1
ATOM 1481 O O . THR A 1 186 ? -11.738 -2.181 -8.086 1.00 90.44 186 THR A O 1
ATOM 1484 N N . GLN A 1 187 ? -12.668 -0.373 -9.064 1.00 91.19 187 GLN A N 1
ATOM 1485 C CA . GLN A 1 187 ? -11.410 0.212 -9.519 1.00 91.19 187 GLN A CA 1
ATOM 1486 C C . GLN A 1 187 ? -10.578 0.715 -8.333 1.00 91.19 187 GLN A C 1
ATOM 1488 O O . GLN A 1 187 ? -11.097 1.275 -7.361 1.00 91.19 187 GLN A O 1
ATOM 1493 N N . LYS A 1 188 ? -9.264 0.518 -8.420 1.00 92.56 188 LYS A N 1
ATOM 1494 C CA . LYS A 1 188 ? -8.311 0.835 -7.355 1.00 92.56 188 LYS A CA 1
ATOM 1495 C C . LYS A 1 188 ? -7.208 1.742 -7.893 1.00 92.56 188 LYS A C 1
ATOM 1497 O O . LYS A 1 188 ? -6.837 1.678 -9.063 1.00 92.56 188 LYS A O 1
ATOM 1502 N N . HIS A 1 189 ? -6.682 2.576 -7.011 1.00 93.75 189 HIS A N 1
ATOM 1503 C CA . HIS A 1 189 ? -5.499 3.386 -7.219 1.00 93.75 189 HIS A CA 1
ATOM 1504 C C . HIS A 1 189 ? -4.239 2.570 -6.928 1.00 93.75 189 HIS A C 1
ATOM 1506 O O . HIS A 1 189 ? -4.090 1.930 -5.880 1.00 93.75 189 HIS A O 1
ATOM 1512 N N . TYR A 1 190 ? -3.294 2.666 -7.847 1.00 95.38 190 TYR A N 1
ATOM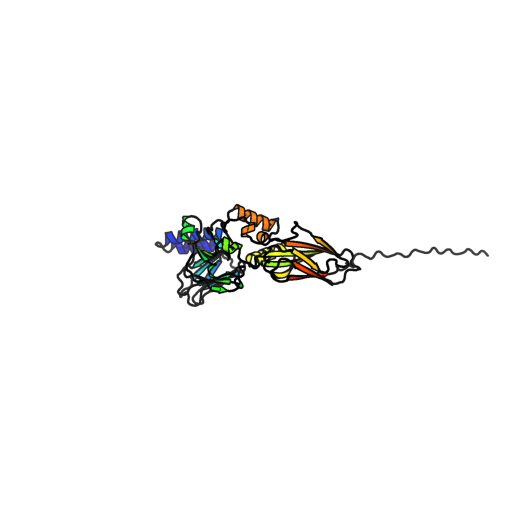 1513 C CA . TYR A 1 190 ? -1.956 2.110 -7.736 1.00 95.38 190 TYR A CA 1
ATOM 1514 C C . TYR A 1 190 ? -0.934 3.229 -7.905 1.00 95.38 190 TYR A C 1
ATOM 1516 O O . TYR A 1 190 ? -1.273 4.370 -8.226 1.00 95.38 190 TYR A O 1
ATOM 1524 N N . MET A 1 191 ? 0.322 2.904 -7.652 1.00 95.88 191 MET A N 1
ATOM 1525 C CA . MET A 1 191 ? 1.462 3.780 -7.839 1.00 95.88 191 MET A CA 1
ATOM 1526 C C . MET A 1 191 ? 2.459 3.103 -8.765 1.00 95.88 191 MET A C 1
ATOM 1528 O O . MET A 1 191 ? 2.688 1.905 -8.638 1.00 95.88 191 MET A O 1
ATOM 1532 N N . ILE A 1 192 ? 3.079 3.884 -9.644 1.00 96.62 192 ILE A N 1
ATOM 1533 C CA . ILE A 1 192 ? 4.297 3.500 -10.355 1.00 96.62 192 ILE A CA 1
ATOM 1534 C C . ILE A 1 192 ? 5.437 4.356 -9.813 1.00 96.62 192 ILE A C 1
ATOM 1536 O O . ILE A 1 192 ? 5.394 5.589 -9.909 1.00 96.62 192 ILE A O 1
ATOM 1540 N N . ALA A 1 193 ? 6.437 3.706 -9.219 1.00 96.88 193 ALA A N 1
ATOM 1541 C CA . ALA A 1 193 ? 7.704 4.328 -8.856 1.00 96.88 193 ALA A CA 1
ATOM 1542 C C . ALA A 1 193 ? 8.735 4.062 -9.947 1.00 96.88 193 ALA A C 1
ATOM 1544 O O . ALA A 1 193 ? 8.936 2.912 -10.327 1.00 96.88 193 ALA A O 1
ATOM 1545 N N . MET A 1 194 ? 9.402 5.121 -10.395 1.00 97.00 194 MET A N 1
ATOM 1546 C CA . MET A 1 194 ? 10.605 5.015 -11.206 1.00 97.00 194 MET A CA 1
ATOM 1547 C C . MET A 1 194 ? 11.817 5.100 -10.282 1.00 97.00 194 MET A C 1
ATOM 1549 O O . MET A 1 194 ? 11.953 6.077 -9.536 1.00 97.00 194 MET A O 1
ATOM 1553 N N . ALA A 1 195 ? 12.666 4.082 -10.326 1.00 96.06 195 ALA A N 1
ATOM 1554 C CA . ALA A 1 195 ? 13.909 4.011 -9.581 1.00 96.06 195 ALA A CA 1
ATOM 1555 C C . ALA A 1 195 ? 15.087 3.889 -10.548 1.00 96.06 195 ALA A C 1
ATOM 1557 O O . ALA A 1 195 ? 15.009 3.162 -11.533 1.00 96.06 195 ALA A O 1
ATOM 1558 N N . GLU A 1 196 ? 16.166 4.612 -10.271 1.00 95.31 196 GLU A N 1
ATOM 1559 C CA . GLU A 1 196 ? 17.348 4.674 -11.127 1.00 95.31 196 GLU A CA 1
ATOM 1560 C C . GLU A 1 196 ? 18.613 4.368 -10.330 1.00 95.31 196 GLU A C 1
ATOM 1562 O O . GLU A 1 196 ? 18.757 4.793 -9.180 1.00 95.31 196 GLU A O 1
ATOM 1567 N N . LYS A 1 197 ? 19.556 3.680 -10.971 1.00 93.94 197 LYS A N 1
ATOM 1568 C CA . LYS A 1 197 ? 20.913 3.463 -10.468 1.00 93.94 197 LYS A CA 1
ATOM 1569 C C . LYS A 1 197 ? 21.899 3.629 -11.618 1.00 93.94 197 LYS A C 1
ATOM 1571 O O . LYS A 1 197 ? 21.655 3.133 -12.711 1.00 93.94 197 LYS A O 1
ATOM 1576 N N . GLN A 1 198 ? 22.998 4.338 -11.383 1.00 91.00 198 GLN A N 1
ATOM 1577 C CA . GLN A 1 198 ? 24.088 4.461 -12.350 1.00 91.00 198 GLN A CA 1
ATOM 1578 C C . GLN A 1 198 ? 25.269 3.624 -11.867 1.00 91.00 198 GLN A C 1
ATOM 1580 O O . GLN A 1 198 ? 25.747 3.846 -10.755 1.00 91.00 198 GLN A O 1
ATOM 1585 N N . GLU A 1 199 ? 25.763 2.724 -12.711 1.00 90.88 199 GLU A N 1
ATOM 1586 C CA . GLU A 1 199 ? 27.018 2.001 -12.495 1.00 90.88 199 GLU A CA 1
ATOM 1587 C C . GLU A 1 199 ? 27.844 2.076 -13.777 1.00 90.88 199 GLU A C 1
ATOM 1589 O O . GLU A 1 199 ? 27.381 1.660 -14.838 1.00 90.88 199 GLU A O 1
ATOM 1594 N N . ASP A 1 200 ? 29.050 2.636 -13.687 1.00 87.94 200 ASP A N 1
ATOM 1595 C CA . ASP A 1 200 ? 29.946 2.838 -14.827 1.00 87.94 200 ASP A CA 1
ATOM 1596 C C . ASP A 1 200 ? 29.211 3.445 -16.041 1.00 87.94 200 ASP A C 1
ATOM 1598 O O . ASP A 1 200 ? 28.662 4.552 -15.971 1.00 87.94 200 ASP A O 1
ATOM 1602 N N . GLU A 1 201 ? 29.161 2.700 -17.145 1.00 89.81 201 GLU A N 1
ATOM 1603 C CA . GLU A 1 201 ? 28.536 3.091 -18.406 1.00 89.81 201 GLU A CA 1
ATOM 1604 C C . GLU A 1 201 ? 27.058 2.685 -18.524 1.00 89.81 201 GLU A C 1
ATOM 1606 O O . GLU A 1 201 ? 26.451 2.876 -19.578 1.00 89.81 201 GLU A O 1
ATOM 1611 N N . THR A 1 202 ? 26.463 2.137 -17.460 1.00 92.50 202 THR A N 1
ATOM 1612 C CA . THR A 1 202 ? 25.102 1.588 -17.463 1.00 92.50 202 THR A CA 1
ATOM 1613 C C . THR A 1 202 ? 24.173 2.329 -16.502 1.00 92.50 202 THR A C 1
ATOM 1615 O O . THR A 1 202 ? 24.449 2.483 -15.311 1.00 92.50 202 THR A O 1
ATOM 1618 N N . THR A 1 203 ? 23.024 2.762 -17.019 1.00 93.88 203 THR A N 1
ATOM 1619 C CA . THR A 1 203 ? 21.892 3.246 -16.225 1.00 93.88 203 THR A CA 1
ATOM 1620 C C . THR A 1 203 ? 20.866 2.124 -16.079 1.00 93.88 203 THR A C 1
ATOM 1622 O O . THR A 1 203 ? 20.299 1.660 -17.067 1.00 93.88 203 THR A O 1
ATOM 1625 N N . PHE A 1 204 ? 20.593 1.708 -14.848 1.00 94.19 204 PHE A N 1
ATOM 1626 C CA . PHE A 1 204 ? 19.502 0.802 -14.502 1.00 94.19 204 PHE A CA 1
ATOM 1627 C C . PHE A 1 204 ? 18.251 1.614 -14.198 1.00 94.19 204 PHE A C 1
ATOM 1629 O O . PHE A 1 204 ? 18.317 2.602 -13.462 1.00 94.19 204 PHE A O 1
ATOM 1636 N N . VAL A 1 205 ? 17.119 1.192 -14.752 1.00 94.69 205 VAL A N 1
ATOM 1637 C CA . VAL A 1 205 ? 15.828 1.857 -14.589 1.00 94.69 205 VAL A CA 1
ATOM 1638 C C . VAL A 1 205 ? 14.764 0.815 -14.283 1.00 94.69 205 VAL A C 1
ATOM 1640 O O . VAL A 1 205 ? 14.431 -0.010 -15.134 1.00 94.69 205 VAL A O 1
ATOM 1643 N N . ASP A 1 206 ? 14.181 0.920 -13.094 1.00 94.50 206 ASP A N 1
ATOM 1644 C CA . ASP A 1 206 ? 13.057 0.096 -12.676 1.00 94.50 206 ASP A CA 1
ATOM 1645 C C . ASP A 1 206 ? 11.772 0.930 -12.632 1.00 94.50 206 ASP A C 1
ATOM 1647 O O . ASP A 1 206 ? 11.748 2.049 -12.112 1.00 94.50 206 ASP A O 1
ATOM 1651 N N . PHE A 1 207 ? 10.670 0.351 -13.107 1.00 95.19 207 PHE A N 1
ATOM 1652 C CA . PHE A 1 207 ? 9.317 0.868 -12.912 1.00 95.19 207 PHE A CA 1
ATOM 1653 C C . PHE A 1 207 ? 8.509 -0.130 -12.086 1.00 95.19 207 PHE A C 1
ATOM 1655 O O . PHE A 1 207 ? 7.996 -1.109 -12.621 1.00 95.19 207 PHE A O 1
ATOM 1662 N N . CYS A 1 208 ? 8.392 0.108 -10.779 1.00 95.50 208 CYS A N 1
ATOM 1663 C CA . CYS A 1 208 ? 7.670 -0.774 -9.858 1.00 95.50 208 CYS A CA 1
ATOM 1664 C C . CYS A 1 208 ? 6.231 -0.311 -9.653 1.00 95.50 208 CYS A C 1
ATOM 1666 O O . CYS A 1 208 ? 5.997 0.850 -9.302 1.00 95.50 208 CYS A O 1
ATOM 1668 N N . CYS A 1 209 ? 5.284 -1.231 -9.848 1.00 95.75 209 CYS A N 1
ATOM 1669 C CA . CYS A 1 209 ? 3.858 -1.000 -9.673 1.00 95.75 209 CYS A CA 1
ATOM 1670 C C . CYS A 1 209 ? 3.368 -1.613 -8.356 1.00 95.75 209 CYS A C 1
ATOM 1672 O O . CYS A 1 209 ? 3.582 -2.793 -8.092 1.00 95.75 209 CYS A O 1
ATOM 1674 N N . PHE A 1 210 ? 2.696 -0.824 -7.518 1.00 95.00 210 PHE A N 1
ATOM 1675 C CA . PHE A 1 210 ? 2.228 -1.270 -6.202 1.00 95.00 210 PHE A CA 1
ATOM 1676 C C . PHE A 1 210 ? 0.935 -0.563 -5.777 1.00 95.00 210 PHE A C 1
ATOM 1678 O O . PHE A 1 210 ? 0.633 0.519 -6.287 1.00 95.00 210 PHE A O 1
ATOM 1685 N N . PRO A 1 211 ? 0.140 -1.122 -4.843 1.00 93.06 211 PRO A N 1
ATOM 1686 C CA . PRO A 1 211 ? -1.065 -0.456 -4.353 1.00 93.06 211 PRO A CA 1
ATOM 1687 C C . PRO A 1 211 ? -0.759 0.928 -3.780 1.00 93.06 211 PRO A C 1
ATOM 1689 O O . PRO A 1 211 ? 0.250 1.114 -3.097 1.00 93.06 211 PRO A O 1
ATOM 1692 N N . CYS A 1 212 ? -1.651 1.899 -3.997 1.00 92.50 212 CYS A N 1
ATOM 1693 C CA . CYS A 1 212 ? -1.518 3.245 -3.434 1.00 92.50 212 CYS A CA 1
ATOM 1694 C C . CYS A 1 212 ? -1.817 3.259 -1.924 1.00 92.50 212 CYS A C 1
ATOM 1696 O O . CYS A 1 212 ? -2.808 3.816 -1.462 1.00 92.50 212 CYS A O 1
ATOM 1698 N N . GLN A 1 213 ? -0.954 2.607 -1.149 1.00 88.75 213 GLN A N 1
ATOM 1699 C CA . GLN A 1 213 ? -1.017 2.493 0.301 1.00 88.75 213 GLN A CA 1
ATOM 1700 C C . GLN A 1 213 ? 0.356 2.808 0.900 1.00 88.75 213 GLN A C 1
ATOM 1702 O O . GLN A 1 213 ? 1.397 2.442 0.349 1.00 88.75 213 GLN A O 1
ATOM 1707 N N . MET A 1 214 ? 0.369 3.481 2.055 1.00 88.62 214 MET A N 1
ATOM 1708 C CA . MET A 1 214 ? 1.616 3.950 2.671 1.00 88.62 214 MET A CA 1
ATOM 1709 C C . MET A 1 214 ? 2.560 2.798 3.041 1.00 88.62 214 MET A C 1
ATOM 1711 O O . MET A 1 214 ? 3.765 2.916 2.834 1.00 88.62 214 MET A O 1
ATOM 1715 N N . GLY A 1 215 ? 2.017 1.670 3.512 1.00 87.38 215 GLY A N 1
ATOM 1716 C CA . GLY A 1 215 ? 2.812 0.479 3.831 1.00 87.38 215 GLY A CA 1
ATOM 1717 C C . GLY A 1 215 ? 3.567 -0.064 2.616 1.00 87.38 215 GLY A C 1
ATOM 1718 O O . GLY A 1 215 ? 4.776 -0.273 2.692 1.00 87.38 215 GLY A O 1
ATOM 1719 N N . CYS A 1 216 ? 2.890 -0.191 1.469 1.00 91.12 216 CYS A N 1
ATOM 1720 C CA . CYS A 1 216 ? 3.511 -0.623 0.214 1.00 91.12 216 CYS A CA 1
ATOM 1721 C C . CYS A 1 216 ? 4.583 0.369 -0.255 1.00 91.12 216 CYS A C 1
ATOM 1723 O O . CYS A 1 216 ? 5.682 -0.032 -0.627 1.00 91.12 216 CYS A O 1
ATOM 1725 N N . LYS A 1 217 ? 4.305 1.678 -0.168 1.00 93.44 217 LYS A N 1
ATOM 1726 C CA . LYS A 1 217 ? 5.286 2.718 -0.508 1.00 93.44 217 LYS A CA 1
ATOM 1727 C C . LYS A 1 217 ? 6.561 2.593 0.329 1.00 93.44 217 LYS A C 1
ATOM 1729 O O . LYS A 1 217 ? 7.654 2.721 -0.215 1.00 93.44 217 LYS A O 1
ATOM 1734 N N . GLN A 1 218 ? 6.437 2.354 1.634 1.00 91.94 218 GLN A N 1
ATOM 1735 C CA . GLN A 1 218 ? 7.598 2.198 2.511 1.00 91.94 218 GLN A CA 1
ATOM 1736 C C . GLN A 1 218 ? 8.404 0.936 2.217 1.00 91.94 218 GLN A C 1
ATOM 1738 O O . GLN A 1 218 ? 9.632 1.006 2.223 1.00 91.94 218 GLN A O 1
ATOM 1743 N N . LEU A 1 219 ? 7.734 -0.187 1.940 1.00 92.38 219 LEU A N 1
ATOM 1744 C CA . LEU A 1 219 ? 8.390 -1.423 1.516 1.00 92.38 219 LEU A CA 1
ATOM 1745 C C . LEU A 1 219 ? 9.234 -1.186 0.257 1.00 92.38 219 LEU A C 1
ATOM 1747 O O . LEU A 1 219 ? 10.431 -1.457 0.266 1.00 92.38 219 LEU A O 1
ATOM 1751 N N . VAL A 1 220 ? 8.631 -0.603 -0.784 1.00 94.75 220 VAL A N 1
ATOM 1752 C CA . VAL A 1 220 ? 9.303 -0.320 -2.062 1.00 94.75 220 VAL A CA 1
ATOM 1753 C C . VAL A 1 220 ? 10.466 0.657 -1.878 1.00 94.75 220 VAL A C 1
ATOM 1755 O O . VAL A 1 220 ? 11.554 0.438 -2.404 1.00 94.75 220 VAL A O 1
ATOM 1758 N N . MET A 1 221 ? 10.276 1.716 -1.083 1.00 95.12 221 MET A N 1
ATOM 1759 C CA . MET A 1 221 ? 11.352 2.652 -0.737 1.00 95.12 221 MET A CA 1
ATOM 1760 C C . MET A 1 221 ? 12.526 1.964 -0.042 1.00 95.12 221 MET A C 1
ATOM 1762 O O . MET A 1 221 ? 13.674 2.314 -0.304 1.00 95.12 221 MET A O 1
ATOM 1766 N N . LYS A 1 222 ? 12.249 1.006 0.848 1.00 94.31 222 LYS A N 1
ATOM 1767 C CA . LYS A 1 222 ? 13.284 0.244 1.542 1.00 94.31 222 LYS A CA 1
ATOM 1768 C C . LYS A 1 222 ? 14.030 -0.682 0.578 1.00 94.31 222 LYS A C 1
ATOM 1770 O O . LYS A 1 222 ? 15.248 -0.614 0.555 1.00 94.31 222 LYS A O 1
ATOM 1775 N N . GLN A 1 223 ? 13.319 -1.471 -0.232 1.00 94.06 223 GLN A N 1
ATOM 1776 C CA . GLN A 1 223 ? 13.932 -2.385 -1.207 1.00 94.06 223 GLN A CA 1
ATOM 1777 C C . GLN A 1 223 ? 14.915 -1.657 -2.130 1.00 94.06 223 GLN A C 1
ATOM 1779 O O . GLN A 1 223 ? 16.069 -2.050 -2.232 1.00 94.06 223 GLN A O 1
ATOM 1784 N N . TYR A 1 224 ? 14.495 -0.542 -2.735 1.00 95.25 224 TYR A N 1
ATOM 1785 C CA . TYR A 1 224 ? 15.385 0.221 -3.612 1.00 95.25 224 TYR A CA 1
ATOM 1786 C C . TYR A 1 224 ? 16.561 0.847 -2.874 1.00 95.25 224 TYR A C 1
ATOM 1788 O O . TYR A 1 224 ? 17.665 0.872 -3.403 1.00 95.25 224 TYR A O 1
ATOM 1796 N N . LYS A 1 225 ? 16.352 1.319 -1.642 1.00 94.69 225 LYS A N 1
ATOM 1797 C CA . LYS A 1 225 ? 17.448 1.834 -0.824 1.00 94.69 225 LYS A CA 1
ATOM 1798 C C . LYS A 1 225 ? 18.474 0.746 -0.494 1.00 94.69 225 LYS A C 1
ATOM 1800 O O . LYS A 1 225 ? 19.662 1.040 -0.513 1.00 94.69 225 LYS A O 1
ATOM 1805 N N . ASP A 1 226 ? 18.023 -0.466 -0.180 1.00 93.94 226 ASP A N 1
ATOM 1806 C CA . ASP A 1 226 ? 18.894 -1.598 0.156 1.00 93.94 226 ASP A CA 1
ATOM 1807 C C . ASP A 1 226 ? 19.712 -2.078 -1.068 1.00 93.94 226 ASP A C 1
ATOM 1809 O O . ASP A 1 226 ? 20.772 -2.673 -0.895 1.00 93.94 226 ASP A O 1
ATOM 1813 N N . GLU A 1 227 ? 19.258 -1.769 -2.291 1.00 91.81 227 GLU A N 1
ATOM 1814 C CA . GLU A 1 227 ? 19.937 -2.063 -3.568 1.00 91.81 227 GLU A CA 1
ATOM 1815 C C . GLU A 1 227 ? 20.667 -0.841 -4.187 1.00 91.81 227 GLU A C 1
ATOM 1817 O O . GLU A 1 227 ? 21.130 -0.897 -5.332 1.00 91.81 227 GLU A O 1
ATOM 1822 N N . ASP A 1 228 ? 20.784 0.266 -3.441 1.00 95.00 228 ASP A N 1
ATOM 1823 C CA . ASP A 1 228 ? 21.405 1.537 -3.858 1.00 95.00 228 ASP A CA 1
ATOM 1824 C C . ASP A 1 228 ? 20.748 2.223 -5.079 1.00 95.00 228 ASP A C 1
ATOM 1826 O O . ASP A 1 228 ? 21.384 2.981 -5.815 1.00 95.00 228 ASP A O 1
ATOM 1830 N N . PHE A 1 229 ? 19.449 2.006 -5.281 1.00 95.38 229 PHE A N 1
ATOM 1831 C CA . PHE A 1 229 ? 18.632 2.745 -6.244 1.00 95.38 229 PHE A CA 1
ATOM 1832 C C . PHE A 1 229 ? 18.055 4.030 -5.636 1.00 95.38 229 PHE A C 1
ATOM 1834 O O . PHE A 1 229 ? 17.625 4.082 -4.479 1.00 95.38 229 PHE A O 1
ATOM 1841 N N . ALA A 1 230 ? 17.938 5.070 -6.462 1.00 95.31 230 ALA A N 1
ATOM 1842 C CA . ALA A 1 230 ? 17.246 6.307 -6.127 1.00 95.31 230 ALA A CA 1
ATOM 1843 C C . ALA A 1 230 ? 15.865 6.354 -6.793 1.00 95.31 230 ALA A C 1
ATOM 1845 O O . ALA A 1 230 ? 15.754 6.304 -8.014 1.00 95.31 230 ALA A O 1
ATOM 1846 N N . ILE A 1 231 ? 14.798 6.521 -6.006 1.00 95.38 231 ILE A N 1
ATOM 1847 C CA . ILE A 1 231 ? 13.458 6.775 -6.558 1.00 95.38 231 ILE A CA 1
ATOM 1848 C C . ILE A 1 231 ? 13.392 8.227 -7.041 1.00 95.38 231 ILE A C 1
ATOM 1850 O O . ILE A 1 231 ? 13.403 9.154 -6.228 1.00 95.38 231 ILE A O 1
ATOM 1854 N N . SER A 1 232 ? 13.293 8.424 -8.354 1.00 90.88 232 SER A N 1
ATOM 1855 C CA . SER A 1 232 ? 13.283 9.744 -8.994 1.00 90.88 232 SER A CA 1
ATOM 1856 C C . SER A 1 232 ? 11.883 10.214 -9.394 1.00 90.88 232 SER A C 1
ATOM 1858 O O . SER A 1 232 ? 11.645 11.418 -9.527 1.00 90.88 232 SER A O 1
ATOM 1860 N N . ASN A 1 233 ? 10.924 9.293 -9.536 1.00 93.81 233 ASN A N 1
ATOM 1861 C CA . ASN A 1 233 ? 9.539 9.629 -9.853 1.00 93.81 233 ASN A CA 1
ATOM 1862 C C . ASN A 1 233 ? 8.544 8.707 -9.151 1.00 93.81 233 ASN A C 1
ATOM 1864 O O . ASN A 1 233 ? 8.817 7.535 -8.905 1.00 93.81 233 ASN A O 1
ATOM 1868 N N . LEU A 1 234 ? 7.359 9.239 -8.864 1.00 95.31 234 LEU A N 1
ATOM 1869 C CA . LEU A 1 234 ? 6.265 8.496 -8.263 1.00 95.31 234 LEU A CA 1
ATOM 1870 C C . LEU A 1 234 ? 4.935 9.045 -8.799 1.00 95.31 234 LEU A C 1
ATOM 1872 O O . LEU A 1 234 ? 4.618 10.221 -8.600 1.00 95.31 234 LEU A O 1
ATOM 1876 N N . LYS A 1 235 ? 4.158 8.204 -9.488 1.00 95.56 235 LYS A N 1
ATOM 1877 C CA . LYS A 1 235 ? 2.893 8.584 -10.138 1.00 95.56 235 LYS A CA 1
ATOM 1878 C C . LYS A 1 235 ? 1.753 7.685 -9.686 1.00 95.56 235 LYS A C 1
ATOM 1880 O O . LYS A 1 235 ? 1.922 6.475 -9.637 1.00 95.56 235 LYS A O 1
ATOM 1885 N N . SER A 1 236 ? 0.599 8.279 -9.385 1.00 93.94 236 SER A N 1
ATOM 1886 C CA . SER A 1 236 ? -0.631 7.519 -9.154 1.00 93.94 236 SER A CA 1
ATOM 1887 C C . SER A 1 236 ? -1.274 7.143 -10.482 1.00 93.94 236 SER A C 1
ATOM 1889 O O . SER A 1 236 ? -1.333 7.965 -11.400 1.00 93.94 236 SER A O 1
ATOM 1891 N N . ILE A 1 237 ? -1.749 5.907 -10.566 1.00 94.81 237 ILE A N 1
ATOM 1892 C CA . ILE A 1 237 ? -2.403 5.342 -11.740 1.00 94.81 237 ILE A CA 1
ATOM 1893 C C . ILE A 1 237 ? -3.664 4.585 -11.327 1.00 94.81 237 ILE A C 1
ATOM 1895 O O . ILE A 1 237 ? -3.867 4.251 -10.159 1.00 94.81 237 ILE A O 1
ATOM 1899 N N . MET A 1 238 ? -4.489 4.268 -12.313 1.00 94.62 238 MET A N 1
ATOM 1900 C CA . MET A 1 238 ? -5.488 3.209 -12.221 1.00 94.62 238 MET A CA 1
ATOM 1901 C C . MET A 1 238 ? -5.388 2.407 -13.507 1.00 94.62 238 MET A C 1
ATOM 1903 O O . MET A 1 238 ? -5.256 3.018 -14.576 1.00 94.62 238 MET A O 1
ATOM 1907 N N . PHE A 1 239 ? -5.468 1.086 -13.388 1.00 94.06 239 PHE A N 1
ATOM 1908 C CA . PHE A 1 239 ? -5.620 0.210 -14.542 1.00 94.06 239 PHE A CA 1
ATOM 1909 C C . PHE A 1 239 ? -6.907 0.567 -15.297 1.00 94.06 239 PHE A C 1
ATOM 1911 O O . PHE A 1 239 ? -7.880 1.054 -14.698 1.00 94.06 239 PHE A O 1
ATOM 1918 N N . ASP A 1 240 ? -6.871 0.399 -16.613 1.00 89.69 240 ASP A N 1
ATOM 1919 C CA . ASP A 1 240 ? -8.078 0.380 -17.433 1.00 89.69 240 ASP A CA 1
ATOM 1920 C C . ASP A 1 240 ? -8.826 -0.960 -17.288 1.00 89.69 240 ASP A C 1
ATOM 1922 O O . ASP A 1 240 ? -8.530 -1.762 -16.398 1.00 89.69 240 ASP A O 1
ATOM 1926 N N . ASP A 1 241 ? -9.839 -1.171 -18.127 1.00 84.50 241 ASP A N 1
ATOM 1927 C CA . ASP A 1 241 ? -10.714 -2.341 -18.048 1.00 84.50 241 ASP A CA 1
ATOM 1928 C C . ASP A 1 241 ? -10.014 -3.653 -18.457 1.00 84.50 241 ASP A C 1
ATOM 1930 O O . ASP A 1 241 ? -10.502 -4.728 -18.104 1.00 84.50 241 ASP A O 1
ATOM 1934 N N . GLU A 1 242 ? -8.883 -3.590 -19.174 1.00 84.62 242 GLU A N 1
ATOM 1935 C CA . GLU A 1 242 ? -8.100 -4.775 -19.559 1.00 84.62 242 GLU A CA 1
ATOM 1936 C C . GLU A 1 242 ? -7.252 -5.285 -18.388 1.00 84.62 242 GLU A C 1
ATOM 1938 O O . GLU A 1 242 ? -6.993 -6.484 -18.270 1.00 84.62 242 GLU A O 1
ATOM 1943 N N . GLY A 1 243 ? -6.883 -4.392 -17.463 1.00 89.00 243 GLY A N 1
ATOM 1944 C CA . GLY A 1 243 ? -6.189 -4.771 -16.236 1.00 89.00 243 GLY A CA 1
ATOM 1945 C C . GLY A 1 243 ? -4.737 -5.200 -16.453 1.00 89.00 243 GLY A C 1
ATOM 1946 O O . GLY A 1 243 ? -4.172 -5.837 -15.565 1.00 89.00 243 GLY A O 1
ATOM 1947 N N . SER A 1 244 ? -4.131 -4.853 -17.589 1.00 93.62 244 SER A N 1
ATOM 1948 C CA . SER A 1 244 ? -2.734 -5.127 -17.944 1.00 93.62 244 SER A CA 1
ATOM 1949 C C . SER A 1 244 ? -2.008 -3.828 -18.259 1.00 93.62 244 SER A C 1
ATOM 1951 O O . SER A 1 244 ? -2.492 -3.017 -19.035 1.00 93.62 244 SER A O 1
ATOM 1953 N N . LEU A 1 245 ? -0.840 -3.626 -17.665 1.00 94.62 245 LEU A N 1
ATOM 1954 C CA . LEU A 1 245 ? 0.027 -2.471 -17.873 1.00 94.62 245 LEU A CA 1
ATOM 1955 C C . LEU A 1 245 ? 1.222 -2.905 -18.717 1.00 94.62 245 LEU A C 1
ATOM 1957 O O . LEU A 1 245 ? 1.827 -3.922 -18.404 1.00 94.62 245 LEU A O 1
ATOM 1961 N N . SER A 1 246 ? 1.620 -2.112 -19.708 1.00 93.62 246 SER A N 1
ATOM 1962 C CA . SER A 1 246 ? 2.850 -2.326 -20.484 1.00 93.62 246 SER A CA 1
ATOM 1963 C C . SER A 1 246 ? 3.613 -1.017 -20.675 1.00 93.62 246 SER A C 1
ATOM 1965 O O . SER A 1 246 ? 3.051 0.073 -20.512 1.00 93.62 246 SER A O 1
ATOM 1967 N N . ALA A 1 247 ? 4.905 -1.108 -20.990 1.00 93.25 247 ALA A N 1
ATOM 1968 C CA . ALA A 1 247 ? 5.780 0.048 -21.164 1.00 93.25 247 ALA A CA 1
ATOM 1969 C C . ALA A 1 247 ? 6.528 -0.007 -22.503 1.00 93.25 247 ALA A C 1
ATOM 1971 O O . ALA A 1 247 ? 7.146 -1.010 -22.852 1.00 93.25 247 ALA A O 1
ATOM 1972 N N . ALA A 1 248 ? 6.502 1.108 -23.231 1.00 93.06 248 ALA A N 1
ATOM 1973 C CA . ALA A 1 248 ? 7.270 1.338 -24.453 1.00 93.06 248 ALA A CA 1
ATOM 1974 C C . ALA A 1 248 ? 8.105 2.618 -24.317 1.00 93.06 248 ALA A C 1
ATOM 1976 O O . ALA A 1 248 ? 7.836 3.441 -23.443 1.00 93.06 248 ALA A O 1
ATOM 1977 N N . PHE A 1 249 ? 9.098 2.821 -25.184 1.00 94.31 249 PHE A N 1
ATOM 1978 C CA . PHE A 1 249 ? 9.965 4.000 -25.123 1.00 94.31 249 PHE A CA 1
ATOM 1979 C C . PHE A 1 249 ? 9.881 4.881 -26.372 1.00 94.31 249 PHE A C 1
ATOM 1981 O O . PHE A 1 249 ? 9.771 4.388 -27.491 1.00 94.31 249 PHE A O 1
ATOM 1988 N N . ASP A 1 250 ? 9.968 6.196 -26.163 1.00 94.12 250 ASP A N 1
ATOM 1989 C CA . ASP A 1 250 ? 10.042 7.221 -27.208 1.00 94.12 250 ASP A CA 1
ATOM 1990 C C . ASP A 1 250 ? 11.240 8.170 -26.949 1.00 94.12 250 ASP A C 1
ATOM 1992 O O . ASP A 1 250 ? 11.233 8.894 -25.942 1.00 94.12 250 ASP A O 1
ATOM 1996 N N . PRO A 1 251 ? 12.275 8.190 -27.814 1.00 92.50 251 PRO A N 1
ATOM 1997 C CA . PRO A 1 251 ? 12.437 7.335 -28.992 1.00 92.50 251 PRO A CA 1
ATOM 1998 C C . PRO A 1 251 ? 12.734 5.879 -28.607 1.00 92.50 251 PRO A C 1
ATOM 2000 O O . PRO A 1 251 ? 13.297 5.604 -27.546 1.00 92.50 251 PRO A O 1
ATOM 2003 N N . ASP A 1 252 ? 12.394 4.949 -29.499 1.00 89.56 252 ASP A N 1
ATOM 2004 C CA . ASP A 1 252 ? 12.645 3.524 -29.271 1.00 89.56 252 ASP A CA 1
ATOM 2005 C C . ASP A 1 252 ? 14.149 3.206 -29.259 1.00 89.56 252 ASP A C 1
ATOM 2007 O O . ASP A 1 252 ? 14.632 2.481 -28.394 1.00 89.56 252 ASP A O 1
ATOM 2011 N N . SER A 1 253 ? 14.913 3.831 -30.156 1.00 90.81 253 SER A N 1
ATOM 2012 C CA . SER A 1 253 ? 16.372 3.719 -30.227 1.00 90.81 253 SER A CA 1
ATOM 2013 C C . SER A 1 253 ? 17.026 5.044 -29.846 1.00 90.81 253 SER A C 1
ATOM 2015 O O . SER A 1 253 ? 16.606 6.108 -30.307 1.00 90.81 253 SER A O 1
ATOM 2017 N N . VAL A 1 254 ? 18.087 4.990 -29.042 1.00 92.88 254 VAL A N 1
ATOM 2018 C CA . VAL A 1 254 ? 18.798 6.181 -28.567 1.00 92.88 254 VAL A CA 1
ATOM 2019 C C . VAL A 1 254 ? 20.241 6.143 -29.080 1.00 92.88 254 VAL A C 1
ATOM 2021 O O . VAL A 1 254 ? 20.967 5.208 -28.750 1.00 92.88 254 VAL A O 1
ATOM 2024 N N . PRO A 1 255 ? 20.699 7.128 -29.876 1.00 92.50 255 PRO A N 1
ATOM 2025 C CA . PRO A 1 255 ? 22.063 7.130 -30.404 1.00 92.50 255 PRO A CA 1
ATOM 2026 C C . PRO A 1 255 ? 23.127 6.994 -29.305 1.00 92.50 255 PRO A C 1
ATOM 2028 O O . PRO A 1 255 ? 23.155 7.783 -28.364 1.00 92.50 255 PRO A O 1
ATOM 2031 N N . GLY A 1 256 ? 24.004 5.996 -29.442 1.00 91.62 256 GLY A N 1
ATOM 2032 C CA . GLY A 1 256 ? 25.099 5.720 -28.501 1.00 91.62 256 GLY A CA 1
ATOM 2033 C C . GLY A 1 256 ? 24.738 4.826 -27.316 1.00 91.62 256 GLY A C 1
ATOM 2034 O O . GLY A 1 256 ? 25.639 4.433 -26.578 1.00 91.62 256 GLY A O 1
ATOM 2035 N N . TRP A 1 257 ? 23.461 4.466 -27.169 1.00 94.69 257 TRP A N 1
ATOM 2036 C CA . TRP A 1 257 ? 22.954 3.639 -26.080 1.00 94.69 257 TRP A CA 1
ATOM 2037 C C . TRP A 1 257 ? 22.307 2.362 -26.615 1.00 94.69 257 TRP A C 1
ATOM 2039 O O . TRP A 1 257 ? 21.555 2.392 -27.589 1.00 94.69 257 TRP A O 1
ATOM 2049 N N . GLU A 1 258 ? 22.559 1.250 -25.939 1.00 94.12 258 GLU A N 1
ATOM 2050 C CA . GLU A 1 258 ? 21.807 0.008 -26.095 1.00 94.12 258 GLU A CA 1
ATOM 2051 C C . GLU A 1 258 ? 20.838 -0.133 -24.921 1.00 94.12 258 GLU A C 1
ATOM 2053 O O . GLU A 1 258 ? 21.208 0.147 -23.779 1.00 94.12 258 GLU A O 1
ATOM 2058 N N . ARG A 1 259 ? 19.592 -0.529 -25.204 1.00 92.38 259 ARG A N 1
ATOM 2059 C CA . ARG A 1 259 ? 18.587 -0.815 -24.177 1.00 92.38 259 ARG A CA 1
ATOM 2060 C C . ARG A 1 259 ? 18.306 -2.309 -24.146 1.00 92.38 259 ARG A C 1
ATOM 2062 O O . ARG A 1 259 ? 17.943 -2.868 -25.177 1.00 92.38 259 ARG A O 1
ATOM 2069 N N . ASP A 1 260 ? 18.385 -2.902 -22.962 1.00 89.38 260 ASP A N 1
ATOM 2070 C CA . ASP A 1 260 ? 18.032 -4.302 -22.725 1.00 89.38 260 ASP A CA 1
ATOM 2071 C C . ASP A 1 260 ? 17.035 -4.435 -21.559 1.00 89.38 260 ASP A C 1
ATOM 2073 O O . ASP A 1 260 ? 16.865 -3.522 -20.743 1.00 89.38 260 ASP A O 1
ATOM 2077 N N . HIS A 1 261 ? 16.329 -5.562 -21.510 1.00 84.44 261 HIS A N 1
ATOM 2078 C CA . HIS A 1 261 ? 15.404 -5.922 -20.441 1.00 84.44 261 HIS A CA 1
ATOM 2079 C C . HIS A 1 261 ? 16.111 -6.862 -19.464 1.00 84.44 261 HIS A C 1
ATOM 2081 O O . HIS A 1 261 ? 16.333 -8.034 -19.760 1.00 84.44 261 HIS A O 1
ATOM 2087 N N . ASN A 1 262 ? 16.435 -6.367 -18.272 1.00 67.00 262 ASN A N 1
ATOM 2088 C CA . ASN A 1 262 ? 17.234 -7.108 -17.299 1.00 67.00 262 ASN A CA 1
ATOM 2089 C C . ASN A 1 262 ? 16.378 -7.542 -16.091 1.00 67.00 262 ASN A C 1
ATOM 2091 O O . ASN A 1 262 ? 16.338 -6.854 -15.071 1.00 67.00 262 ASN A O 1
ATOM 2095 N N . GLY A 1 263 ? 15.646 -8.662 -16.185 1.00 59.38 263 GLY A N 1
ATOM 2096 C CA . GLY A 1 263 ? 14.836 -9.168 -15.063 1.00 59.38 263 GLY A CA 1
ATOM 2097 C C . GLY A 1 263 ? 13.961 -10.395 -15.355 1.00 59.38 263 GLY A C 1
ATOM 2098 O O . GLY A 1 263 ? 13.896 -10.874 -16.485 1.00 59.38 263 GLY A O 1
ATOM 2099 N N . PHE A 1 264 ? 13.271 -10.907 -14.321 1.00 49.66 264 PHE A N 1
ATOM 2100 C CA . PHE A 1 264 ? 12.209 -11.913 -14.484 1.00 49.66 264 PHE A CA 1
ATOM 2101 C C . PHE A 1 264 ? 11.106 -11.327 -15.378 1.00 49.66 264 PHE A C 1
ATOM 2103 O O . PHE A 1 264 ? 10.552 -10.269 -15.092 1.00 49.66 264 PHE A O 1
ATOM 2110 N N . HIS A 1 265 ? 10.852 -11.999 -16.495 1.00 51.34 265 HIS A N 1
ATOM 2111 C CA . HIS A 1 265 ? 10.099 -11.484 -17.632 1.00 51.34 265 HIS A CA 1
ATOM 2112 C C . HIS A 1 265 ? 8.634 -11.172 -17.273 1.00 51.34 265 HIS A C 1
ATOM 2114 O O . HIS A 1 265 ? 7.862 -12.082 -16.980 1.00 51.34 265 HIS A O 1
ATOM 2120 N N . THR A 1 266 ? 8.256 -9.892 -17.328 1.00 62.94 266 THR A N 1
ATOM 2121 C CA . THR A 1 266 ? 6.862 -9.438 -17.441 1.00 62.94 266 THR A CA 1
ATOM 2122 C C . THR A 1 266 ? 6.826 -8.367 -18.530 1.00 62.94 266 THR A C 1
ATOM 2124 O O . THR A 1 266 ? 7.192 -7.218 -18.302 1.00 62.94 266 THR A O 1
ATOM 2127 N N . GLU A 1 267 ? 6.479 -8.757 -19.762 1.00 79.50 267 GLU A N 1
ATOM 2128 C CA . GLU A 1 267 ? 6.168 -7.786 -20.832 1.00 79.50 267 GLU A CA 1
ATOM 2129 C C . GLU A 1 267 ? 4.970 -6.911 -20.429 1.00 79.50 267 GLU A C 1
ATOM 2131 O O . GLU A 1 267 ? 4.858 -5.750 -20.825 1.00 79.50 267 GLU A O 1
ATOM 2136 N N . GLU A 1 268 ? 4.119 -7.467 -19.565 1.00 90.62 268 GLU A N 1
ATOM 2137 C CA . GLU A 1 268 ? 2.945 -6.834 -18.996 1.00 90.62 268 GLU A CA 1
ATOM 2138 C C . GLU A 1 268 ? 2.871 -7.113 -17.491 1.00 90.62 268 GLU A C 1
ATOM 2140 O O . GLU A 1 268 ? 3.187 -8.213 -17.045 1.00 90.62 268 GLU A O 1
ATOM 2145 N N . ILE A 1 269 ? 2.426 -6.125 -16.715 1.00 93.38 269 ILE A N 1
ATOM 2146 C CA . ILE A 1 269 ? 2.076 -6.277 -15.299 1.00 93.38 269 ILE A CA 1
ATOM 2147 C C . ILE A 1 269 ? 0.556 -6.305 -15.193 1.00 93.38 269 ILE A C 1
ATOM 2149 O O . ILE A 1 269 ? -0.100 -5.339 -15.583 1.00 93.38 269 ILE A O 1
ATOM 2153 N N . PHE A 1 270 ? -0.018 -7.356 -14.612 1.00 93.50 270 PHE A N 1
ATOM 2154 C CA . PHE A 1 270 ? -1.467 -7.450 -14.425 1.00 93.50 270 PHE A CA 1
ATOM 2155 C C . PHE A 1 270 ? -1.916 -6.859 -13.081 1.00 93.50 270 PHE A C 1
ATOM 2157 O O . PHE A 1 270 ? -1.252 -7.028 -12.059 1.00 93.50 270 PHE A O 1
ATOM 2164 N N . GLU A 1 271 ? -3.108 -6.253 -13.018 1.00 93.19 271 GLU A N 1
ATOM 2165 C CA . GLU A 1 271 ? -3.714 -5.747 -11.770 1.00 93.19 271 GLU A CA 1
ATOM 2166 C C . GLU A 1 271 ? -3.751 -6.851 -10.692 1.00 93.19 271 GLU A C 1
ATOM 2168 O O . GLU A 1 271 ? -3.538 -6.600 -9.502 1.00 93.19 271 GLU A O 1
ATOM 2173 N N . SER A 1 272 ? -3.984 -8.103 -11.105 1.00 90.62 272 SER A N 1
ATOM 2174 C CA . SER A 1 272 ? -3.995 -9.261 -10.208 1.00 90.62 272 SER A CA 1
ATOM 2175 C C . SER A 1 272 ? -2.650 -9.605 -9.585 1.00 90.62 272 SER A C 1
ATOM 2177 O O . SER A 1 272 ? -2.635 -10.208 -8.516 1.00 90.62 272 SER A O 1
ATOM 2179 N N . GLU A 1 273 ? -1.555 -9.226 -10.233 1.00 91.69 273 GLU A N 1
ATOM 2180 C CA . GLU A 1 273 ? -0.194 -9.420 -9.739 1.00 91.69 273 GLU A CA 1
ATOM 2181 C C . GLU A 1 273 ? 0.244 -8.280 -8.826 1.00 91.69 273 GLU A C 1
ATOM 2183 O O . GLU A 1 273 ? 1.273 -8.392 -8.183 1.00 91.69 273 GLU A O 1
ATOM 2188 N N . VAL A 1 274 ? -0.513 -7.184 -8.746 1.00 92.94 274 VAL A N 1
ATOM 2189 C CA . VAL A 1 274 ? -0.226 -6.058 -7.842 1.00 92.94 274 VAL A CA 1
ATOM 2190 C C . VAL A 1 274 ? -1.089 -6.120 -6.572 1.00 92.94 274 VAL A C 1
ATOM 2192 O O . VAL A 1 274 ? -0.733 -5.595 -5.513 1.00 92.94 274 VAL A O 1
ATOM 2195 N N . ASP A 1 275 ? -2.262 -6.745 -6.663 1.00 88.69 275 ASP A N 1
ATOM 2196 C CA . ASP A 1 275 ? -3.188 -6.935 -5.548 1.00 88.69 275 ASP A CA 1
ATOM 2197 C C . ASP A 1 275 ? -2.681 -8.017 -4.582 1.00 88.69 275 ASP A C 1
ATOM 2199 O O . ASP A 1 275 ? -2.736 -9.217 -4.853 1.00 88.69 275 ASP A O 1
ATOM 2203 N N . TYR A 1 276 ? -2.254 -7.578 -3.400 1.00 86.50 276 TYR A N 1
ATOM 2204 C CA . TYR A 1 276 ? -1.725 -8.430 -2.338 1.00 86.50 276 TYR A CA 1
ATOM 2205 C C . TYR A 1 276 ? -2.650 -9.590 -1.948 1.00 86.50 276 TYR A C 1
ATOM 2207 O O . TYR A 1 276 ? -2.159 -10.678 -1.652 1.00 86.50 276 TYR A O 1
ATOM 2215 N N . PHE A 1 277 ? -3.974 -9.400 -1.934 1.00 83.75 277 PHE A N 1
ATOM 2216 C CA . PHE A 1 277 ? -4.888 -10.484 -1.564 1.00 83.75 277 PHE A CA 1
ATOM 2217 C C . PHE A 1 277 ? -4.959 -11.555 -2.652 1.00 83.75 277 PHE A C 1
ATOM 2219 O O . PHE A 1 277 ? -5.050 -12.743 -2.325 1.00 83.75 277 PHE A O 1
ATOM 2226 N N . LYS A 1 278 ? -4.875 -11.147 -3.925 1.00 86.06 278 LYS A N 1
ATOM 2227 C CA . LYS A 1 278 ? -4.794 -12.068 -5.066 1.00 86.06 278 LYS A CA 1
ATOM 2228 C C . LYS A 1 278 ? -3.443 -12.786 -5.097 1.00 86.06 278 LYS A C 1
ATOM 2230 O O . LYS A 1 278 ? -3.434 -14.008 -5.204 1.00 86.06 278 LYS A O 1
ATOM 2235 N N . VAL A 1 279 ? -2.337 -12.065 -4.902 1.00 85.62 279 VAL A N 1
ATOM 2236 C CA . VAL A 1 279 ? -0.970 -12.620 -4.862 1.00 85.62 279 VAL A CA 1
ATOM 2237 C C . VAL A 1 279 ? -0.794 -13.625 -3.726 1.00 85.62 279 VAL A C 1
ATOM 2239 O O . VAL A 1 279 ? -0.267 -14.714 -3.931 1.00 85.62 279 VAL A O 1
ATOM 2242 N N . MET A 1 280 ? -1.317 -13.319 -2.537 1.00 83.06 280 MET A N 1
ATOM 2243 C CA . MET A 1 280 ? -1.338 -14.267 -1.420 1.00 83.06 280 MET A CA 1
ATOM 2244 C C . MET A 1 280 ? -2.195 -15.512 -1.697 1.00 83.06 280 MET A C 1
ATOM 2246 O O . MET A 1 280 ? -2.116 -16.472 -0.932 1.00 83.06 280 MET A O 1
ATOM 2250 N N . GLY A 1 281 ? -3.046 -15.505 -2.730 1.00 75.75 281 GLY A N 1
ATOM 2251 C CA . GLY A 1 281 ? -3.997 -16.580 -3.016 1.00 75.75 281 GLY A CA 1
ATOM 2252 C C . GLY A 1 281 ? -5.047 -16.753 -1.917 1.00 75.75 281 GLY A C 1
ATOM 2253 O O . GLY A 1 281 ? -5.569 -17.850 -1.724 1.00 75.75 281 GLY A O 1
ATOM 2254 N N . CYS A 1 282 ? -5.324 -15.703 -1.139 1.00 70.56 282 CYS A N 1
ATOM 2255 C CA . CYS A 1 282 ? -6.193 -15.818 0.025 1.00 70.56 282 CYS A CA 1
ATOM 2256 C C . CYS A 1 282 ? -7.668 -15.606 -0.347 1.00 70.56 282 CYS A C 1
ATOM 2258 O O . CYS A 1 282 ? -8.053 -14.647 -1.020 1.00 70.56 282 CYS A O 1
ATOM 2260 N N . GLU A 1 283 ? -8.536 -16.492 0.137 1.00 63.28 283 GLU A N 1
ATOM 2261 C CA . GLU A 1 283 ? -9.977 -16.303 0.015 1.00 63.28 283 GLU A CA 1
ATOM 2262 C C . GLU A 1 283 ? -10.438 -15.206 0.983 1.00 63.28 283 GLU A C 1
ATOM 2264 O O . GLU A 1 283 ? -10.333 -15.348 2.204 1.00 63.28 283 GLU A O 1
ATOM 2269 N N . ALA A 1 284 ? -11.012 -14.120 0.459 1.00 62.06 284 ALA A N 1
ATOM 2270 C CA . ALA A 1 284 ? -11.710 -13.110 1.266 1.00 62.06 284 ALA A CA 1
ATOM 2271 C C . ALA A 1 284 ? -10.864 -12.431 2.363 1.00 62.06 284 ALA A C 1
ATOM 2273 O O . ALA A 1 284 ? -11.371 -12.158 3.448 1.00 62.06 284 ALA A O 1
ATOM 2274 N N . GLY A 1 285 ? -9.558 -12.246 2.160 1.00 63.25 285 GLY A N 1
ATOM 2275 C CA . GLY A 1 285 ? -8.690 -11.686 3.204 1.00 63.25 285 GLY A CA 1
ATOM 2276 C C . GLY A 1 285 ? -8.508 -12.587 4.439 1.00 63.25 285 GLY A C 1
ATOM 2277 O O . GLY A 1 285 ? -7.917 -12.153 5.429 1.00 63.25 285 GLY A O 1
ATOM 2278 N N . ASN A 1 286 ? -8.975 -13.844 4.414 1.00 74.19 286 ASN A N 1
ATOM 2279 C CA . ASN A 1 286 ? -8.673 -14.831 5.451 1.00 74.19 286 ASN A CA 1
ATOM 2280 C C . ASN A 1 286 ? -7.285 -15.423 5.202 1.00 74.19 286 ASN A C 1
ATOM 2282 O O . ASN A 1 286 ? -7.141 -16.520 4.669 1.00 74.19 286 ASN A O 1
ATOM 2286 N N . VAL A 1 287 ? -6.266 -14.685 5.619 1.00 83.69 287 VAL A N 1
ATOM 2287 C CA . VAL A 1 287 ? -4.869 -15.069 5.431 1.00 83.69 287 VAL A CA 1
ATOM 2288 C C . VAL A 1 287 ? -4.501 -16.222 6.380 1.00 83.69 287 VAL A C 1
ATOM 2290 O O . VAL A 1 287 ? -4.832 -16.191 7.572 1.00 83.69 287 VAL A O 1
ATOM 2293 N N . ASN A 1 288 ? -3.846 -17.264 5.868 1.00 87.25 288 ASN A N 1
ATOM 2294 C CA . ASN A 1 288 ? -3.244 -18.334 6.669 1.00 87.25 288 ASN A CA 1
ATOM 2295 C C . ASN A 1 288 ? -1.723 -18.137 6.800 1.00 87.25 288 ASN A C 1
ATOM 2297 O O . ASN A 1 288 ? -1.178 -17.116 6.387 1.00 87.25 288 ASN A O 1
ATOM 2301 N N . LYS A 1 289 ? -1.038 -19.072 7.461 1.00 89.69 289 LYS A N 1
ATOM 2302 C CA . LYS A 1 289 ? 0.398 -18.935 7.707 1.00 89.69 289 LYS A CA 1
ATOM 2303 C C . LYS A 1 289 ? 1.187 -19.046 6.397 1.00 89.69 289 LYS A C 1
ATOM 2305 O O . LYS A 1 289 ? 2.058 -18.217 6.162 1.00 89.69 289 LYS A O 1
ATOM 2310 N N . GLU A 1 290 ? 0.824 -20.002 5.546 1.00 89.88 290 GLU A N 1
ATOM 2311 C CA . GLU A 1 290 ? 1.472 -20.239 4.256 1.00 89.88 290 GLU A CA 1
ATOM 2312 C C . GLU A 1 290 ? 1.357 -19.023 3.324 1.00 89.88 290 GLU A C 1
ATOM 2314 O O . GLU A 1 290 ? 2.316 -18.677 2.644 1.00 89.88 290 GLU A O 1
ATOM 2319 N N . ASN A 1 291 ? 0.217 -18.325 3.332 1.00 90.31 291 ASN A N 1
ATOM 2320 C CA . ASN A 1 291 ? 0.008 -17.104 2.553 1.00 90.31 291 ASN A CA 1
ATOM 2321 C C . ASN A 1 291 ? 0.969 -15.984 2.986 1.00 90.31 291 ASN A C 1
ATOM 2323 O O . ASN A 1 291 ? 1.522 -15.292 2.135 1.00 90.31 291 ASN A O 1
ATOM 2327 N N . ILE A 1 292 ? 1.164 -15.800 4.301 1.00 88.81 292 ILE A N 1
ATOM 2328 C CA . ILE A 1 292 ? 2.080 -14.777 4.835 1.00 88.81 292 ILE A CA 1
ATOM 2329 C C . ILE A 1 292 ? 3.524 -15.135 4.496 1.00 88.81 292 ILE A C 1
ATOM 2331 O O . ILE A 1 292 ? 4.262 -14.272 4.036 1.00 88.81 292 ILE A O 1
ATOM 2335 N N . GLU A 1 293 ? 3.919 -16.393 4.703 1.00 90.50 293 GLU A N 1
ATOM 2336 C CA . GLU A 1 293 ? 5.276 -16.859 4.395 1.00 90.50 293 GLU A CA 1
ATOM 2337 C C . GLU A 1 293 ? 5.581 -16.750 2.894 1.00 90.50 293 GLU A C 1
ATOM 2339 O O . GLU A 1 293 ? 6.673 -16.327 2.523 1.00 90.50 293 GLU A O 1
ATOM 2344 N N . MET A 1 294 ? 4.606 -17.055 2.029 1.00 89.94 294 MET A N 1
ATOM 2345 C CA . MET A 1 294 ? 4.729 -16.863 0.582 1.00 89.94 294 MET A CA 1
ATOM 2346 C C . MET A 1 294 ? 4.943 -15.391 0.234 1.00 89.94 294 MET A C 1
ATOM 2348 O O . MET A 1 294 ? 5.879 -15.074 -0.491 1.00 89.94 294 MET A O 1
ATOM 2352 N N . LEU A 1 295 ? 4.116 -14.489 0.770 1.00 90.06 295 LEU A N 1
ATOM 2353 C CA . LEU A 1 295 ? 4.260 -13.059 0.509 1.00 90.06 295 LEU A CA 1
ATOM 2354 C C . LEU A 1 295 ? 5.617 -12.532 0.989 1.00 90.06 295 LEU A C 1
ATOM 2356 O O . LEU A 1 295 ? 6.284 -11.833 0.239 1.00 90.06 295 LEU A O 1
ATOM 2360 N N . GLN A 1 296 ? 6.051 -12.910 2.194 1.00 90.31 296 GLN A N 1
ATOM 2361 C CA . GLN A 1 296 ? 7.365 -12.527 2.720 1.00 90.31 296 GLN A CA 1
ATOM 2362 C C . GLN A 1 296 ? 8.497 -13.026 1.820 1.00 90.31 296 GLN A C 1
ATOM 2364 O O . GLN A 1 296 ? 9.399 -12.26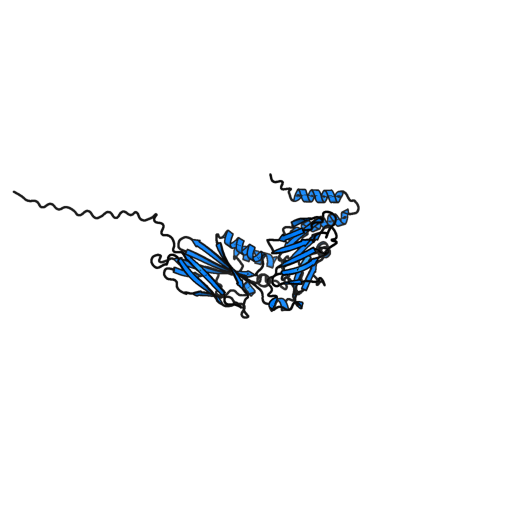5 1.491 1.00 90.31 296 GLN A O 1
ATOM 2369 N N . MET A 1 297 ? 8.423 -14.277 1.358 1.00 91.75 297 MET A N 1
ATOM 2370 C CA . MET A 1 297 ? 9.387 -14.818 0.402 1.00 91.75 297 MET A CA 1
ATOM 2371 C C . MET A 1 297 ? 9.376 -14.030 -0.913 1.00 91.75 297 MET A C 1
ATOM 2373 O O . MET A 1 297 ? 10.437 -13.674 -1.414 1.00 91.75 297 MET A O 1
ATOM 2377 N N . MET A 1 298 ? 8.203 -13.692 -1.453 1.00 90.75 298 MET A N 1
ATOM 2378 C CA . MET A 1 298 ? 8.105 -12.877 -2.666 1.00 90.75 298 MET A CA 1
ATOM 2379 C C . MET A 1 298 ? 8.709 -11.479 -2.469 1.00 90.75 298 MET A C 1
ATOM 2381 O O . MET A 1 298 ? 9.424 -10.995 -3.343 1.00 90.75 298 MET A O 1
ATOM 2385 N N . GLU A 1 299 ? 8.451 -10.834 -1.330 1.00 91.38 299 GLU A N 1
ATOM 2386 C CA . GLU A 1 299 ? 8.973 -9.502 -0.999 1.00 91.38 299 GLU A CA 1
ATOM 2387 C C . GLU A 1 299 ? 10.493 -9.500 -0.785 1.00 91.38 299 GLU A C 1
ATOM 2389 O O . GLU A 1 299 ? 11.170 -8.572 -1.229 1.00 91.38 299 GLU A O 1
ATOM 2394 N N . GLU A 1 300 ? 11.034 -10.517 -0.111 1.00 89.12 300 GLU A N 1
ATOM 2395 C CA . GLU A 1 300 ? 12.450 -10.582 0.275 1.00 89.12 300 GLU A CA 1
ATOM 2396 C C . GLU A 1 300 ? 13.343 -11.220 -0.796 1.00 89.12 300 GLU A C 1
ATOM 2398 O O . GLU A 1 300 ? 14.484 -10.801 -0.966 1.00 89.12 300 GLU A O 1
ATOM 2403 N N . VAL A 1 301 ? 12.845 -12.230 -1.514 1.00 86.94 301 VAL A N 1
ATOM 2404 C CA . VAL A 1 301 ? 13.641 -13.033 -2.460 1.00 86.94 301 VAL A CA 1
ATOM 2405 C C . VAL A 1 301 ? 13.389 -12.623 -3.907 1.00 86.94 301 VAL A C 1
ATOM 2407 O O . VAL A 1 301 ? 14.320 -12.610 -4.708 1.00 86.94 301 VAL A O 1
ATOM 2410 N N . LEU A 1 302 ? 12.141 -12.300 -4.257 1.00 85.88 302 LEU A N 1
ATOM 2411 C CA . LEU A 1 302 ? 11.747 -11.984 -5.637 1.00 85.88 302 LEU A CA 1
ATOM 2412 C C . LEU A 1 302 ? 11.560 -10.482 -5.880 1.00 85.88 302 LEU A C 1
ATOM 2414 O O . LEU A 1 302 ? 11.148 -10.086 -6.970 1.00 85.88 302 LEU A O 1
ATOM 2418 N N . SER A 1 303 ? 11.842 -9.648 -4.876 1.00 88.12 303 SER A N 1
ATOM 2419 C CA . SER A 1 303 ? 11.630 -8.199 -4.922 1.00 88.12 303 SER A CA 1
ATOM 2420 C C . SER A 1 303 ? 10.199 -7.826 -5.352 1.00 88.12 303 SER A C 1
ATOM 2422 O O . SER A 1 303 ? 9.997 -6.855 -6.075 1.00 88.12 303 SER A O 1
ATOM 2424 N N . TYR A 1 304 ? 9.175 -8.571 -4.936 1.00 90.81 304 TYR A N 1
ATOM 2425 C CA . TYR A 1 304 ? 7.782 -8.137 -5.099 1.00 90.81 304 TYR A CA 1
ATOM 2426 C C . TYR A 1 304 ? 7.561 -6.797 -4.365 1.00 90.81 304 TYR A C 1
ATOM 2428 O O . TYR A 1 304 ? 8.102 -6.662 -3.262 1.00 90.81 304 TYR A O 1
ATOM 2436 N N . PRO A 1 305 ? 6.803 -5.804 -4.893 1.00 93.75 305 PRO A N 1
ATOM 2437 C CA . PRO A 1 305 ? 5.823 -5.832 -6.006 1.00 93.75 305 PRO A CA 1
ATOM 2438 C C . PRO A 1 305 ? 6.398 -5.925 -7.441 1.00 93.75 305 PRO A C 1
ATOM 2440 O O . PRO A 1 305 ? 7.602 -5.703 -7.619 1.00 93.75 305 PRO A O 1
ATOM 2443 N N . PRO A 1 306 ? 5.572 -6.249 -8.467 1.00 93.06 306 PRO A N 1
ATOM 2444 C CA . PRO A 1 306 ? 6.037 -6.436 -9.843 1.00 93.06 306 PRO A CA 1
ATOM 2445 C C . PRO A 1 306 ? 6.594 -5.145 -10.448 1.00 93.06 306 PRO A C 1
ATOM 2447 O O . PRO A 1 306 ? 6.181 -4.028 -10.111 1.00 93.06 306 PRO A O 1
ATOM 2450 N N . ARG A 1 307 ? 7.565 -5.302 -11.349 1.00 92.81 307 ARG A N 1
ATOM 2451 C CA . ARG A 1 307 ? 8.334 -4.188 -11.902 1.00 92.81 307 ARG A CA 1
ATOM 2452 C C . ARG A 1 307 ? 8.872 -4.492 -13.293 1.00 92.81 307 ARG A C 1
ATOM 2454 O O . ARG A 1 307 ? 9.349 -5.596 -13.541 1.00 92.81 307 ARG A O 1
ATOM 2461 N N . PHE A 1 308 ? 8.876 -3.478 -14.151 1.00 93.38 308 PHE A N 1
ATOM 2462 C CA . PHE A 1 308 ? 9.657 -3.505 -15.384 1.00 93.38 308 PHE A CA 1
ATOM 2463 C C . PHE A 1 308 ? 11.095 -3.112 -15.069 1.00 93.38 308 PHE A C 1
ATOM 2465 O O . PHE A 1 308 ? 11.302 -2.127 -14.359 1.00 93.38 308 PHE A O 1
ATOM 2472 N N . ARG A 1 309 ? 12.069 -3.849 -15.603 1.00 93.25 309 ARG A N 1
ATOM 2473 C CA . ARG A 1 309 ? 13.495 -3.582 -15.397 1.00 93.25 309 ARG A CA 1
ATOM 2474 C C . ARG A 1 309 ? 14.202 -3.393 -16.726 1.00 93.25 309 ARG A C 1
ATOM 2476 O O . ARG A 1 309 ? 14.164 -4.278 -17.581 1.00 93.25 309 ARG A O 1
ATOM 2483 N N . TYR A 1 310 ? 14.877 -2.262 -16.861 1.00 93.12 310 TYR A N 1
ATOM 2484 C CA . TYR A 1 310 ? 15.608 -1.887 -18.062 1.00 93.12 310 TYR A CA 1
ATOM 2485 C C . TYR A 1 310 ? 17.041 -1.506 -17.725 1.00 93.12 310 TYR A C 1
ATOM 2487 O O . TYR A 1 310 ? 17.309 -0.862 -16.710 1.00 93.12 310 TYR A O 1
ATOM 2495 N N . THR A 1 311 ? 17.954 -1.844 -18.622 1.00 93.62 311 THR A N 1
ATOM 2496 C CA . THR A 1 311 ? 19.317 -1.320 -18.631 1.00 93.62 311 THR A CA 1
ATOM 2497 C C . THR A 1 311 ? 19.515 -0.462 -19.865 1.00 93.62 311 THR A C 1
ATOM 2499 O O . THR A 1 311 ? 19.025 -0.778 -20.945 1.00 93.62 311 THR A O 1
ATOM 2502 N N . PHE A 1 312 ? 20.239 0.636 -19.696 1.00 94.25 312 PHE A N 1
ATOM 2503 C CA . PHE A 1 312 ? 20.721 1.479 -20.777 1.00 94.25 312 PHE A CA 1
ATOM 2504 C C . PHE A 1 312 ? 22.240 1.517 -20.688 1.00 94.25 312 PHE A C 1
ATOM 2506 O O . PHE A 1 312 ? 22.777 2.143 -19.777 1.00 94.25 312 PHE A O 1
ATOM 2513 N N . SER A 1 313 ? 22.929 0.861 -21.614 1.00 94.12 313 SER A N 1
ATOM 2514 C CA . SER A 1 313 ? 24.393 0.803 -21.647 1.00 94.12 313 SER A CA 1
ATOM 2515 C C . SER A 1 313 ? 24.934 1.728 -22.734 1.00 94.12 313 SER A C 1
ATOM 2517 O O . SER A 1 313 ? 24.546 1.641 -23.900 1.00 94.12 313 SER A O 1
ATOM 2519 N N . CYS A 1 314 ? 25.824 2.643 -22.360 1.00 93.50 314 CYS A N 1
ATOM 2520 C CA . CYS A 1 314 ? 26.438 3.603 -23.273 1.00 93.50 314 CYS A CA 1
ATOM 2521 C C . CYS A 1 314 ? 27.603 2.957 -24.041 1.00 93.50 314 CYS A C 1
ATOM 2523 O O . CYS A 1 314 ? 28.763 3.130 -23.685 1.00 93.50 314 CYS A O 1
ATOM 2525 N N . LEU A 1 315 ? 27.308 2.246 -25.130 1.00 88.75 315 LEU A N 1
ATOM 2526 C CA . LEU A 1 315 ? 28.326 1.553 -25.932 1.00 88.75 315 LEU A CA 1
ATOM 2527 C C . LEU A 1 315 ? 29.194 2.475 -26.795 1.00 88.75 315 LEU A C 1
ATOM 2529 O O . LEU A 1 315 ? 30.274 2.085 -27.238 1.00 88.75 315 LEU A O 1
ATOM 2533 N N . ASN A 1 316 ? 28.701 3.672 -27.120 1.00 88.44 316 ASN A N 1
ATOM 2534 C CA . ASN A 1 316 ? 29.438 4.620 -27.946 1.00 88.44 316 ASN A CA 1
ATOM 2535 C C . ASN A 1 316 ? 29.271 6.044 -27.415 1.00 88.44 316 ASN A C 1
ATOM 2537 O O . ASN A 1 316 ? 28.378 6.797 -27.819 1.00 88.44 316 ASN A O 1
ATOM 2541 N N . SER A 1 317 ? 30.196 6.413 -26.531 1.00 86.69 317 SER A N 1
ATOM 2542 C CA . SER A 1 317 ? 30.264 7.726 -25.894 1.00 86.69 317 SER A CA 1
ATOM 2543 C C . SER A 1 317 ? 30.447 8.872 -26.906 1.00 86.69 317 SER A C 1
ATOM 2545 O O . SER A 1 317 ? 30.013 9.991 -26.635 1.00 86.69 317 SER A O 1
ATOM 2547 N N . PHE A 1 318 ? 31.031 8.630 -28.088 1.00 86.50 318 PHE A N 1
ATOM 2548 C CA . PHE A 1 318 ? 31.274 9.671 -29.098 1.00 86.50 318 PHE A CA 1
ATOM 2549 C C . PHE A 1 318 ? 29.994 10.195 -29.752 1.00 86.50 318 PHE A C 1
ATOM 2551 O O . PHE A 1 318 ? 29.948 11.357 -30.153 1.00 86.50 318 PHE A O 1
ATOM 2558 N N . VAL A 1 319 ? 28.968 9.349 -29.876 1.00 91.12 319 VAL A N 1
ATOM 2559 C CA . VAL A 1 319 ? 27.678 9.721 -30.485 1.00 91.12 319 VAL A CA 1
ATOM 2560 C C . VAL A 1 319 ? 26.575 9.948 -29.449 1.00 91.12 319 VAL A C 1
ATOM 2562 O O . VAL A 1 319 ? 25.542 10.526 -29.782 1.00 91.12 319 VAL A O 1
ATOM 2565 N N . ALA A 1 320 ? 26.791 9.524 -28.200 1.00 90.44 320 ALA A N 1
ATOM 2566 C CA . ALA A 1 320 ? 25.906 9.832 -27.087 1.00 90.44 320 ALA A CA 1
ATOM 2567 C C . ALA A 1 320 ? 25.982 11.327 -26.728 1.00 90.44 320 ALA A C 1
ATOM 2569 O O . ALA A 1 320 ? 27.065 11.892 -26.562 1.00 90.44 320 ALA A O 1
ATOM 2570 N N . LEU A 1 321 ? 24.822 11.968 -26.566 1.00 90.31 321 LEU A N 1
ATOM 2571 C CA . LEU A 1 321 ? 24.743 13.331 -26.034 1.00 90.31 321 LEU A CA 1
ATOM 2572 C C . LEU A 1 321 ? 25.016 13.331 -24.526 1.00 90.31 321 LEU A C 1
ATOM 2574 O O . LEU A 1 321 ? 24.632 12.388 -23.832 1.00 90.31 321 LEU A O 1
ATOM 2578 N N . ASP A 1 322 ? 25.577 14.430 -24.009 1.00 89.62 322 ASP A N 1
ATOM 2579 C CA . ASP A 1 322 ? 25.878 14.609 -22.576 1.00 89.62 322 ASP A CA 1
ATOM 2580 C C . ASP A 1 322 ? 24.680 14.291 -21.672 1.00 89.62 322 ASP A C 1
ATOM 2582 O O . ASP A 1 322 ? 24.812 13.744 -20.576 1.00 89.62 322 ASP A O 1
ATOM 2586 N N . THR A 1 323 ? 23.477 14.632 -22.133 1.00 91.62 323 THR A N 1
ATOM 2587 C CA . THR A 1 323 ? 22.223 14.253 -21.491 1.00 91.62 323 THR A CA 1
ATOM 2588 C C . THR A 1 323 ? 21.174 13.957 -22.549 1.00 91.62 323 THR A C 1
ATOM 2590 O O . THR A 1 323 ? 20.881 14.803 -23.395 1.00 91.62 323 THR A O 1
ATOM 2593 N N . THR A 1 324 ? 20.561 12.780 -22.463 1.00 92.94 324 THR A N 1
ATOM 2594 C CA . THR A 1 324 ? 19.476 12.351 -23.347 1.00 92.94 324 THR A CA 1
ATOM 2595 C C . THR A 1 324 ? 18.230 12.040 -22.530 1.00 92.94 324 THR A C 1
ATOM 2597 O O . THR A 1 324 ? 18.307 11.398 -21.487 1.00 92.94 324 THR A O 1
ATOM 2600 N N . LYS A 1 325 ? 17.064 12.506 -22.988 1.00 93.56 325 LYS A N 1
ATOM 2601 C CA . LYS A 1 325 ? 15.775 12.191 -22.362 1.00 93.56 325 LYS A CA 1
ATOM 2602 C C . LYS A 1 325 ? 15.032 11.168 -23.204 1.00 93.56 325 LYS A C 1
ATOM 2604 O O . LYS A 1 325 ? 14.798 11.417 -24.383 1.00 93.56 325 LYS A O 1
ATOM 2609 N N . VAL A 1 326 ? 14.626 10.074 -22.576 1.00 94.88 326 VAL A N 1
ATOM 2610 C CA . VAL A 1 326 ? 13.791 9.030 -23.177 1.00 94.88 326 VAL A CA 1
ATOM 2611 C C . VAL A 1 326 ? 12.481 8.988 -22.407 1.00 94.88 326 VAL A C 1
ATOM 2613 O O . VAL A 1 326 ? 12.483 9.065 -21.181 1.00 94.88 326 VAL A O 1
ATOM 2616 N N . LYS A 1 327 ? 11.345 8.897 -23.090 1.00 96.25 327 LYS A N 1
ATOM 2617 C CA . LYS A 1 327 ? 10.041 8.772 -22.432 1.00 96.25 327 LYS A CA 1
ATOM 2618 C C . LYS A 1 327 ? 9.670 7.306 -22.330 1.00 96.25 327 LYS A C 1
ATOM 2620 O O . LYS A 1 327 ? 9.567 6.659 -23.360 1.00 96.25 327 LYS A O 1
ATOM 2625 N N . ALA A 1 328 ? 9.397 6.817 -21.128 1.00 95.44 328 ALA A N 1
ATOM 2626 C CA . ALA A 1 328 ? 8.619 5.602 -20.938 1.00 95.44 328 ALA A CA 1
ATOM 2627 C C . ALA A 1 328 ? 7.131 5.956 -21.076 1.00 95.44 328 ALA A C 1
ATOM 2629 O O . ALA A 1 328 ? 6.609 6.767 -20.305 1.00 95.44 328 ALA A O 1
ATOM 2630 N N . VAL A 1 329 ? 6.472 5.397 -22.084 1.00 96.06 329 VAL A N 1
ATOM 2631 C CA . VAL A 1 329 ? 5.048 5.544 -22.387 1.00 96.06 329 VAL A CA 1
ATOM 2632 C C . VAL A 1 329 ? 4.337 4.286 -21.914 1.00 96.06 329 VAL A C 1
ATOM 2634 O O . VAL A 1 329 ? 4.641 3.191 -22.383 1.00 96.06 329 VAL A O 1
ATOM 2637 N N . PHE A 1 330 ? 3.395 4.448 -20.991 1.00 95.50 330 PHE A N 1
ATOM 2638 C CA . PHE A 1 330 ? 2.643 3.333 -20.429 1.00 95.50 330 PHE A CA 1
ATOM 2639 C C . PHE A 1 330 ? 1.282 3.203 -21.109 1.00 95.50 330 PHE A C 1
ATOM 2641 O O . PHE A 1 330 ? 0.562 4.197 -21.253 1.00 95.50 330 PHE A O 1
ATOM 2648 N N . SER A 1 331 ? 0.942 1.975 -21.491 1.00 94.69 331 SER A N 1
ATOM 2649 C CA . SER A 1 331 ? -0.393 1.573 -21.956 1.00 94.69 331 SER A CA 1
ATOM 2650 C C . SER A 1 331 ? -1.066 0.729 -20.875 1.00 94.69 331 SER A C 1
ATOM 2652 O O . SER A 1 331 ? -0.364 0.171 -20.034 1.00 94.69 331 SER A O 1
ATOM 2654 N N . GLY A 1 332 ? -2.400 0.651 -20.856 1.00 93.00 332 GLY A N 1
ATOM 2655 C CA . GLY A 1 332 ? -3.115 -0.073 -19.794 1.00 93.00 332 GLY A CA 1
ATOM 2656 C C . GLY A 1 332 ? -3.570 0.786 -18.613 1.00 93.00 332 GLY A C 1
ATOM 2657 O O . GLY A 1 332 ? -3.976 0.281 -17.564 1.00 93.00 332 GLY A O 1
ATOM 2658 N N . THR A 1 333 ? -3.436 2.111 -18.723 1.00 94.12 333 THR A N 1
ATOM 2659 C CA . THR A 1 333 ? -3.833 3.059 -17.680 1.00 94.12 333 THR A CA 1
ATOM 2660 C C . THR A 1 333 ? -5.044 3.873 -18.113 1.00 94.12 333 THR A C 1
ATOM 2662 O O . THR A 1 333 ? -5.091 4.419 -19.211 1.00 94.12 333 THR A O 1
ATOM 2665 N N . SER A 1 334 ? -5.984 4.083 -17.189 1.00 90.00 334 SER A N 1
ATOM 2666 C CA . SER A 1 334 ? -7.197 4.900 -17.407 1.00 90.00 334 SER A CA 1
ATOM 2667 C C . SER A 1 334 ? -6.937 6.335 -17.898 1.00 90.00 334 SER A C 1
ATOM 2669 O O . SER A 1 334 ? -7.833 6.998 -18.420 1.00 90.00 334 SER A O 1
ATOM 2671 N N . LYS A 1 335 ? -5.718 6.848 -17.700 1.00 90.38 335 LYS A N 1
ATOM 2672 C CA . LYS A 1 335 ? -5.240 8.130 -18.224 1.00 90.38 335 LYS A CA 1
ATOM 2673 C C . LYS A 1 335 ? -3.868 7.928 -18.859 1.00 90.38 335 LYS A C 1
ATOM 2675 O O . LYS A 1 335 ? -3.093 7.156 -18.297 1.00 90.38 335 LYS A O 1
ATOM 2680 N N . PRO A 1 336 ? -3.523 8.654 -19.940 1.00 91.25 336 PRO A N 1
ATOM 2681 C CA . PRO A 1 336 ? -2.191 8.582 -20.529 1.00 91.25 336 PRO A CA 1
ATOM 2682 C C . PRO A 1 336 ? -1.103 8.857 -19.489 1.00 91.25 336 PRO A C 1
ATOM 2684 O O . PRO A 1 336 ? -1.149 9.876 -18.792 1.00 91.25 336 PRO A O 1
ATOM 2687 N N . LEU A 1 337 ? -0.120 7.963 -19.402 1.00 95.19 337 LEU A N 1
ATOM 2688 C CA . LEU A 1 337 ? 0.999 8.084 -18.478 1.00 95.19 337 LEU A CA 1
ATOM 2689 C C . LEU A 1 337 ? 2.320 8.049 -19.239 1.00 95.19 337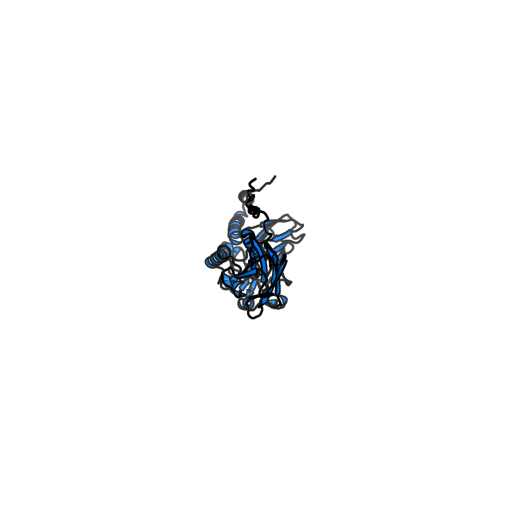 LEU A C 1
ATOM 2691 O O . LEU A 1 337 ? 2.586 7.154 -20.036 1.00 95.19 337 LEU A O 1
ATOM 2695 N N . GLN A 1 338 ? 3.163 9.038 -18.950 1.00 95.44 338 GLN A N 1
ATOM 2696 C CA . GLN A 1 338 ? 4.518 9.121 -19.473 1.00 95.44 338 GLN A CA 1
ATOM 2697 C C . GLN A 1 338 ? 5.474 9.538 -18.359 1.00 95.44 338 GLN A C 1
ATOM 2699 O O . GLN A 1 338 ? 5.160 10.433 -17.564 1.00 95.44 338 GLN A O 1
ATOM 2704 N N . ILE A 1 339 ? 6.644 8.908 -18.312 1.00 96.25 339 ILE A N 1
ATOM 2705 C CA . ILE A 1 339 ? 7.703 9.218 -17.351 1.00 96.25 339 ILE A CA 1
ATOM 2706 C C . ILE A 1 339 ? 9.013 9.422 -18.117 1.00 96.25 339 ILE A C 1
ATOM 2708 O O . ILE A 1 339 ? 9.368 8.619 -18.972 1.00 96.25 339 ILE A O 1
ATOM 2712 N N . ASN A 1 340 ? 9.723 10.519 -17.840 1.00 96.19 340 ASN A N 1
ATOM 2713 C CA . ASN A 1 340 ? 11.008 10.805 -18.482 1.00 96.19 340 ASN A CA 1
ATOM 2714 C C . ASN A 1 340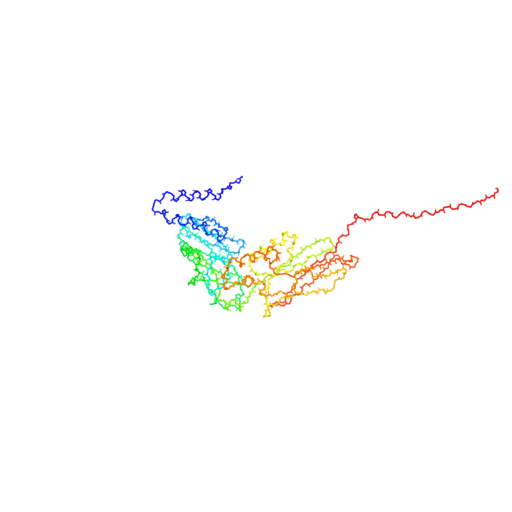 ? 12.148 10.101 -17.738 1.00 96.19 340 ASN A C 1
ATOM 2716 O O . ASN A 1 340 ? 12.349 10.365 -16.555 1.00 96.19 340 ASN A O 1
ATOM 2720 N N . VAL A 1 341 ? 12.930 9.316 -18.469 1.00 95.19 341 VAL A N 1
ATOM 2721 C CA . VAL A 1 341 ? 14.234 8.775 -18.081 1.00 95.19 341 VAL A CA 1
ATOM 2722 C C . VAL A 1 341 ? 15.322 9.716 -18.579 1.00 95.19 341 VAL A C 1
ATOM 2724 O O . VAL A 1 341 ? 15.276 10.165 -19.728 1.00 95.19 341 VAL A O 1
ATOM 2727 N N . THR A 1 342 ? 16.285 10.051 -17.721 1.00 93.81 342 THR A N 1
ATOM 2728 C CA . THR A 1 342 ? 17.396 10.940 -18.090 1.00 93.81 342 THR A CA 1
ATOM 2729 C C . THR A 1 342 ? 18.700 10.158 -18.113 1.00 93.81 342 THR A C 1
ATOM 2731 O O . THR A 1 342 ? 19.298 9.915 -17.072 1.00 93.81 342 THR A O 1
ATOM 2734 N N . LEU A 1 343 ? 19.163 9.823 -19.313 1.00 93.81 343 LEU A N 1
ATOM 2735 C CA . LEU A 1 343 ? 20.443 9.163 -19.537 1.00 93.81 343 LEU A CA 1
ATOM 2736 C C . LEU A 1 343 ? 21.552 10.212 -19.549 1.00 93.81 343 LEU A C 1
ATOM 2738 O O . LEU A 1 343 ? 21.446 11.224 -20.250 1.00 93.81 343 LEU A O 1
ATOM 2742 N N . LYS A 1 344 ? 22.611 9.984 -18.777 1.00 91.19 344 LYS A N 1
ATOM 2743 C CA . LYS A 1 344 ? 23.780 10.867 -18.733 1.00 91.19 344 LYS A CA 1
ATOM 2744 C C . LYS A 1 344 ? 24.969 10.143 -19.320 1.00 91.19 344 LYS A C 1
ATOM 2746 O O . LYS A 1 344 ? 25.262 9.026 -18.907 1.00 91.19 344 LYS A O 1
ATOM 2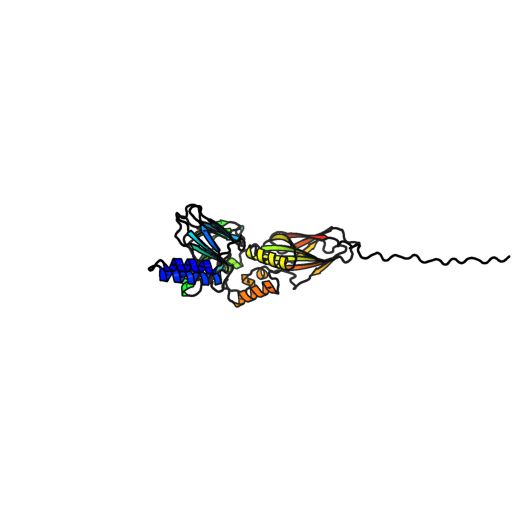751 N N . LYS A 1 345 ? 25.655 10.794 -20.256 1.00 88.56 345 LYS A N 1
ATOM 2752 C CA . LYS A 1 345 ? 26.892 10.258 -20.816 1.00 88.56 345 LYS A CA 1
ATOM 2753 C C . LYS A 1 345 ? 27.886 9.990 -19.671 1.00 88.56 345 LYS A C 1
ATOM 2755 O O . LYS A 1 345 ? 28.093 10.892 -18.850 1.00 88.56 345 LYS A O 1
ATOM 2760 N N . PRO A 1 346 ? 28.487 8.792 -19.597 1.00 83.56 346 PRO A N 1
ATOM 2761 C CA . PRO A 1 346 ? 29.531 8.502 -18.624 1.00 83.56 346 PRO A CA 1
ATOM 2762 C C . PRO A 1 346 ? 30.686 9.488 -18.800 1.00 83.56 346 PRO A C 1
ATOM 2764 O O . PRO A 1 346 ? 31.077 9.804 -19.927 1.00 83.56 346 PRO A O 1
ATOM 2767 N N . GLN A 1 347 ? 31.212 10.019 -17.698 1.00 74.06 347 GLN A N 1
ATOM 2768 C CA . GLN A 1 347 ? 32.403 10.859 -17.771 1.00 74.06 347 GLN A CA 1
ATOM 2769 C C . GLN A 1 347 ? 33.597 9.968 -18.111 1.00 74.06 347 GLN A C 1
ATOM 2771 O O . GLN A 1 347 ? 33.850 8.985 -17.417 1.00 74.06 347 GLN A O 1
ATOM 2776 N N . GLU A 1 348 ? 34.331 10.308 -19.170 1.00 60.97 348 GLU A N 1
ATOM 2777 C CA . GLU A 1 348 ? 35.622 9.680 -19.434 1.00 60.97 348 GLU A CA 1
ATOM 2778 C C . GLU A 1 348 ? 36.545 10.012 -18.259 1.00 60.97 348 GLU A C 1
ATOM 2780 O O . GLU A 1 348 ? 36.887 11.170 -18.017 1.00 60.97 348 GLU A O 1
ATOM 2785 N N . ASN A 1 349 ? 36.927 8.995 -17.489 1.00 47.81 349 ASN A N 1
ATOM 2786 C CA . ASN A 1 349 ? 37.998 9.146 -16.521 1.00 47.81 349 ASN A CA 1
ATOM 2787 C C . ASN A 1 349 ? 39.287 9.435 -17.307 1.00 47.81 349 ASN A C 1
ATOM 2789 O O . ASN A 1 349 ? 39.897 8.521 -17.858 1.00 47.81 349 ASN A O 1
ATOM 2793 N N . GLU A 1 350 ? 39.747 10.690 -17.322 1.00 41.25 350 GLU A N 1
ATOM 2794 C CA . GLU A 1 350 ? 41.053 11.103 -17.877 1.00 41.25 350 GLU A CA 1
ATOM 2795 C C . GLU A 1 350 ? 42.269 10.467 -17.152 1.00 41.25 350 GLU A C 1
ATOM 2797 O O . GLU A 1 350 ? 43.417 10.859 -17.352 1.00 41.25 350 GLU A O 1
ATOM 2802 N N . SER A 1 351 ? 42.069 9.456 -16.308 1.00 41.84 351 SER A N 1
ATOM 2803 C CA . SER A 1 351 ? 43.109 8.768 -15.544 1.00 41.84 351 SER A CA 1
ATOM 2804 C C . SER A 1 351 ? 43.575 7.446 -16.171 1.00 41.84 351 SER A C 1
ATOM 2806 O O . SER A 1 351 ? 44.007 6.548 -15.452 1.00 41.84 351 SER A O 1
ATOM 2808 N N . ALA A 1 352 ? 43.556 7.316 -17.504 1.00 43.97 352 ALA A N 1
ATOM 2809 C CA . ALA A 1 352 ? 44.213 6.197 -18.193 1.00 43.97 352 ALA A CA 1
ATOM 2810 C C . ALA A 1 352 ? 44.625 6.509 -19.648 1.00 43.97 352 ALA A C 1
ATOM 2812 O O . ALA A 1 352 ? 44.318 5.745 -20.555 1.00 43.97 352 ALA A O 1
ATOM 2813 N N . SER A 1 353 ? 45.311 7.625 -19.923 1.00 43.25 353 SER A N 1
ATOM 2814 C CA . SER A 1 353 ? 45.891 7.884 -21.260 1.00 43.25 353 SER A CA 1
ATOM 2815 C C . SER A 1 353 ? 47.105 8.817 -21.215 1.00 43.25 353 SER A C 1
ATOM 2817 O O . SER A 1 353 ? 47.142 9.867 -21.844 1.00 43.25 353 SER A O 1
ATOM 2819 N N . THR A 1 354 ? 48.153 8.411 -20.502 1.00 39.56 354 THR A N 1
ATOM 2820 C CA . THR A 1 354 ? 49.524 8.892 -20.754 1.00 39.56 354 THR A CA 1
ATOM 2821 C C . THR A 1 354 ? 50.401 7.746 -21.247 1.00 39.56 354 THR A C 1
ATOM 2823 O O . THR A 1 354 ? 51.487 7.493 -20.736 1.00 39.56 354 THR A O 1
ATOM 2826 N N . SER A 1 355 ? 49.968 7.051 -22.303 1.00 39.75 355 SER A N 1
ATOM 2827 C CA . SER A 1 355 ? 50.925 6.374 -23.178 1.00 39.75 355 SER A CA 1
ATOM 2828 C C . SER A 1 355 ? 51.580 7.444 -24.050 1.00 39.75 355 SER A C 1
ATOM 2830 O O . SER A 1 355 ? 51.033 7.855 -25.073 1.00 39.75 355 SER A O 1
ATOM 2832 N N . GLN A 1 356 ? 52.731 7.945 -23.599 1.00 37.81 356 GLN A N 1
ATOM 2833 C CA . GLN A 1 356 ? 53.611 8.786 -24.402 1.00 37.81 356 GLN A CA 1
ATOM 2834 C C . GLN A 1 356 ? 53.881 8.096 -25.745 1.00 37.81 356 GLN A C 1
ATOM 2836 O O . GLN A 1 356 ? 54.597 7.097 -25.813 1.00 37.81 356 GLN A O 1
ATOM 2841 N N . LEU A 1 357 ? 53.324 8.654 -26.819 1.00 37.44 357 LEU A N 1
ATOM 2842 C CA . LEU A 1 357 ? 53.811 8.439 -28.174 1.00 37.44 357 LEU A CA 1
ATOM 2843 C C . LEU A 1 357 ? 55.258 8.939 -28.217 1.00 37.44 357 LEU A C 1
ATOM 2845 O O . LEU A 1 357 ? 55.517 10.139 -28.279 1.00 37.44 357 LEU A O 1
ATOM 2849 N N . THR A 1 358 ? 56.209 8.014 -28.139 1.00 41.31 358 THR A N 1
ATOM 2850 C CA . THR A 1 358 ? 57.599 8.287 -28.500 1.00 41.31 358 THR A CA 1
ATOM 2851 C C . THR A 1 358 ? 57.638 8.457 -30.021 1.00 41.31 358 THR A C 1
ATOM 2853 O O . THR A 1 358 ? 57.223 7.541 -30.735 1.00 41.31 358 THR A O 1
ATOM 2856 N N . PRO A 1 359 ? 58.084 9.604 -30.559 1.00 41.22 359 PRO A N 1
ATOM 2857 C CA . PRO A 1 359 ? 58.231 9.743 -31.999 1.00 41.22 359 PRO A CA 1
ATOM 2858 C C . PRO A 1 359 ? 59.371 8.830 -32.486 1.00 41.22 359 PRO A C 1
ATOM 2860 O O . PRO A 1 359 ? 60.366 8.661 -31.774 1.00 41.22 359 PRO A O 1
ATOM 2863 N N . PRO A 1 360 ? 59.262 8.229 -33.684 1.00 39.53 360 PRO A N 1
ATOM 2864 C CA . PRO A 1 360 ? 60.322 7.388 -34.217 1.00 39.53 360 PRO A CA 1
ATOM 2865 C C . PRO A 1 360 ? 61.566 8.237 -34.513 1.00 39.53 360 PRO A C 1
ATOM 2867 O O . PRO A 1 360 ? 61.504 9.240 -35.223 1.00 39.53 360 PRO A O 1
ATOM 2870 N N . LEU A 1 361 ? 62.706 7.815 -33.963 1.00 38.81 361 LEU A N 1
ATOM 2871 C CA . LEU A 1 361 ? 64.026 8.358 -34.274 1.00 38.81 361 LEU A CA 1
ATOM 2872 C C . LEU A 1 361 ? 64.361 8.074 -35.746 1.00 38.81 361 LEU A C 1
ATOM 2874 O O . LEU A 1 361 ? 64.610 6.933 -36.128 1.00 38.81 361 LEU A O 1
ATOM 2878 N N . THR A 1 362 ? 64.402 9.118 -36.570 1.00 40.62 362 THR A N 1
ATOM 2879 C CA . THR A 1 362 ? 65.052 9.095 -37.887 1.00 40.62 362 THR A CA 1
ATOM 2880 C C . THR A 1 362 ? 66.561 8.868 -37.723 1.00 40.62 362 THR A C 1
ATOM 2882 O O . THR A 1 362 ? 67.202 9.642 -37.007 1.00 40.62 362 THR A O 1
ATOM 2885 N N . PRO A 1 363 ? 67.169 7.866 -38.383 1.00 40.88 363 PRO A N 1
ATOM 2886 C CA . PRO A 1 363 ? 68.617 7.707 -38.375 1.00 40.88 363 PRO A CA 1
ATOM 2887 C C . PRO A 1 363 ? 69.270 8.728 -39.319 1.00 40.88 363 PRO A C 1
ATOM 2889 O O . PRO A 1 363 ? 69.003 8.749 -40.520 1.00 40.88 363 PRO A O 1
ATOM 2892 N N . ASN A 1 364 ? 70.147 9.570 -38.766 1.00 37.50 364 ASN A N 1
ATOM 2893 C CA . ASN A 1 364 ? 71.036 10.446 -39.530 1.00 37.50 364 ASN A CA 1
ATOM 2894 C C . ASN A 1 364 ? 72.093 9.600 -40.254 1.00 37.50 364 ASN A C 1
ATOM 2896 O O . ASN A 1 364 ? 73.009 9.072 -39.626 1.00 37.50 364 ASN A O 1
ATOM 2900 N N . ILE A 1 365 ? 71.984 9.507 -41.578 1.00 42.34 365 ILE A N 1
ATOM 2901 C CA . ILE A 1 365 ? 73.065 9.042 -42.449 1.00 42.34 365 ILE A CA 1
ATOM 2902 C C . ILE A 1 365 ? 73.853 10.285 -42.872 1.00 42.34 365 ILE A C 1
ATOM 2904 O O . ILE A 1 365 ? 73.355 11.110 -43.636 1.00 42.34 365 ILE A O 1
ATOM 2908 N N . ALA A 1 366 ? 75.071 10.437 -42.354 1.00 41.72 366 ALA A N 1
ATOM 2909 C CA . ALA A 1 366 ? 76.031 11.412 -42.862 1.00 41.72 366 ALA A CA 1
ATOM 2910 C C . ALA A 1 366 ? 76.716 10.844 -44.121 1.00 41.72 366 ALA A C 1
ATOM 2912 O O . ALA A 1 366 ? 77.121 9.678 -44.100 1.00 41.72 366 ALA A O 1
ATOM 2913 N N . PRO A 1 367 ? 76.875 11.619 -45.208 1.00 44.84 367 PRO A N 1
ATOM 2914 C CA . PRO A 1 367 ? 77.670 11.184 -46.344 1.00 44.84 367 PRO A CA 1
ATOM 2915 C C . PRO A 1 367 ? 79.163 11.363 -46.046 1.00 44.84 367 PRO A C 1
ATOM 2917 O O . PRO A 1 367 ? 79.602 12.414 -45.576 1.00 44.84 367 PRO A O 1
ATOM 2920 N N . ALA A 1 368 ? 79.938 10.323 -46.344 1.00 39.34 368 ALA A N 1
ATOM 2921 C CA . ALA A 1 368 ? 81.383 10.408 -46.468 1.00 39.34 368 ALA A CA 1
ATOM 2922 C C . ALA A 1 368 ? 81.728 11.275 -47.687 1.00 39.34 368 ALA A C 1
ATOM 2924 O O . ALA A 1 368 ? 81.269 10.986 -48.790 1.00 39.34 368 ALA A O 1
ATOM 2925 N N . ASN A 1 369 ? 82.537 12.311 -47.482 1.00 41.06 369 ASN A N 1
ATOM 2926 C CA . ASN A 1 369 ? 83.306 12.936 -48.549 1.00 41.06 369 ASN A CA 1
ATOM 2927 C C . ASN A 1 369 ? 84.785 12.787 -48.204 1.00 41.06 369 ASN A C 1
ATOM 2929 O O . ASN A 1 369 ? 85.262 13.366 -47.228 1.00 41.06 369 ASN A O 1
ATOM 2933 N N . ASP A 1 370 ? 85.465 11.997 -49.027 1.00 40.34 370 ASP A N 1
ATOM 2934 C CA . ASP A 1 370 ? 86.907 12.027 -49.219 1.00 40.34 370 ASP A CA 1
ATOM 2935 C C . ASP A 1 370 ? 87.299 13.326 -49.947 1.00 40.34 370 ASP A C 1
ATOM 2937 O O . ASP A 1 370 ? 86.686 13.673 -50.962 1.00 40.34 370 ASP A O 1
ATOM 2941 N N . ILE A 1 371 ? 88.294 14.039 -49.402 1.00 38.88 371 ILE A N 1
ATOM 2942 C CA . ILE A 1 371 ? 89.566 14.516 -50.004 1.00 38.88 371 ILE A CA 1
ATOM 2943 C C . ILE A 1 371 ? 90.278 15.392 -48.969 1.00 38.88 371 ILE A C 1
ATOM 2945 O O . ILE A 1 371 ? 89.678 16.395 -48.517 1.00 38.88 371 ILE A O 1
#

Sequence (371 aa):
MSQYVTDEYLLSILERRIEADEKGSKIRKKIAAGIKQIKGIFGELIKLQFDSKGLVHHCSKTGVTLIIPEGAVQQPATAWFGVCPFSTKFKFGDYVPITPIVWVYIDQKLTKPAELYLPHNINIGTTMKNLFIHLTASDQNFLEKGKFLFTCSNVKMEVDSEMFKTFCDHFCSYCVAMEKNAYKGTQKHYMIAMAEKQEDETTFVDFCCFPCQMGCKQLVMKQYKDEDFAISNLKSIMFDDEGSLSAAFDPDSVPGWERDHNGFHTEEIFESEVDYFKVMGCEAGNVNKENIEMLQMMEEVLSYPPRFRYTFSCLNSFVALDTTKVKAVFSGTSKPLQINVTLKKPQENESASTSQLTPPLTPNIAPANDI